Protein AF-A0A540KEW6-F1 (afdb_monomer_lite)

InterPro domains:
  IPR001680 WD40 repeat [SM00320] (73-115)
  IPR001680 WD40 repeat [SM00320] (139-188)
  IPR015943 WD40/YVTN repeat-like-containing domain superfamily [G3DSA:2.130.10.10] (5-188)
  IPR036322 WD40-repeat-containing domain superfamily [SSF50978] (10-190)
  IPR052415 Diphthine methyltransferase [PTHR46042] (101-191)

Secondary structure (DSSP, 8-state):
--S---PPSSEEEEEEE--STTTTTEEEEEEEEEE-SSS-EEEEEEEEEEEEGGGTEEEEEEEEEEE--S--EE-SS--SSSSS----EE--S--TT-TT----SS-EEEEEE-SSSTTEEEEEETTS-EEEEEEETTEEEEEEEE---SS-EEEEEE---GGGTSSSS----EEEEESSS--EEEE---S--TT---

Radius of gyration: 17.89 Å; chains: 1; bounding box: 47×40×49 Å

Organism: Malus baccata (NCBI:txid106549)

Foldseek 3Di:
DQLEDDDDPADWADKDADPDPPRRQKMWIKHWDWDDDPDIFIKMKIWIWRHDSVNSDTHTDDMDIFGHERDWDFQPPDPPDDPDDDRDIDTQTDDVPDPQHECLDAYWNDWEDDPPFHQWIWTFHQPFGIFIWRRDPPYIYTQDGDDPDPGGWHDKDWDDDCVCCPDPANFTWMWTAHDPVRDIDIGTDPGGPVPTDD

Structure (mmCIF, N/CA/C/O backbone):
data_AF-A0A540KEW6-F1
#
_entry.id   AF-A0A540KEW6-F1
#
loop_
_atom_site.group_PDB
_atom_site.id
_atom_site.type_symbol
_atom_site.label_atom_id
_atom_site.label_alt_id
_atom_site.label_comp_id
_atom_site.label_asym_id
_atom_site.label_entity_id
_atom_site.label_seq_id
_atom_site.pdbx_PDB_ins_code
_atom_site.Cartn_x
_atom_site.Cartn_y
_atom_site.Cartn_z
_atom_site.occupancy
_atom_site.B_iso_or_equiv
_atom_site.auth_seq_id
_atom_site.auth_comp_id
_atom_site.auth_asym_id
_atom_site.auth_atom_id
_atom_site.pdbx_PDB_model_num
ATOM 1 N N . MET A 1 1 ? 3.689 -22.071 -17.535 1.00 73.00 1 MET A N 1
ATOM 2 C CA . MET A 1 1 ? 4.042 -21.289 -18.736 1.00 73.00 1 MET A CA 1
ATOM 3 C C . MET A 1 1 ? 3.576 -19.871 -18.488 1.00 73.00 1 MET A C 1
ATOM 5 O O . MET A 1 1 ? 2.489 -19.721 -17.939 1.00 73.00 1 MET A O 1
ATOM 9 N N . ASP A 1 2 ? 4.386 -18.873 -18.828 1.00 85.81 2 ASP A N 1
ATOM 10 C CA . ASP A 1 2 ? 4.016 -17.468 -18.640 1.00 85.81 2 ASP A CA 1
ATOM 11 C C . ASP A 1 2 ? 3.009 -17.045 -19.713 1.00 85.81 2 ASP A C 1
ATOM 13 O O . ASP A 1 2 ? 3.193 -17.357 -20.888 1.00 85.81 2 ASP A O 1
ATOM 17 N N . VAL A 1 3 ? 1.955 -16.332 -19.308 1.00 91.31 3 VAL A N 1
ATOM 18 C CA . VAL A 1 3 ? 0.922 -15.819 -20.225 1.00 91.31 3 VAL A CA 1
ATOM 19 C C . VAL A 1 3 ? 1.400 -14.559 -20.954 1.00 91.31 3 VAL A C 1
ATOM 21 O O . VAL A 1 3 ? 1.140 -14.395 -22.140 1.00 91.31 3 VAL A O 1
ATOM 24 N N . ALA A 1 4 ? 2.117 -13.675 -20.258 1.00 94.25 4 ALA A N 1
ATOM 25 C CA . ALA A 1 4 ? 2.745 -12.478 -20.810 1.00 94.25 4 ALA A CA 1
ATOM 26 C C . ALA A 1 4 ? 3.887 -12.017 -19.889 1.00 94.25 4 ALA A C 1
ATOM 28 O O . ALA A 1 4 ? 3.893 -12.334 -18.699 1.00 94.25 4 ALA A O 1
ATOM 29 N N . ARG A 1 5 ? 4.844 -11.247 -20.423 1.00 93.75 5 ARG A N 1
ATOM 30 C CA . ARG A 1 5 ? 5.934 -10.631 -19.649 1.00 93.75 5 ARG A CA 1
ATOM 31 C C . ARG A 1 5 ? 6.387 -9.318 -20.281 1.00 93.75 5 ARG A C 1
ATOM 33 O O . ARG A 1 5 ? 6.360 -9.181 -21.501 1.00 93.75 5 ARG A O 1
ATOM 40 N N . CYS A 1 6 ? 6.864 -8.388 -19.463 1.00 94.06 6 CYS A N 1
ATOM 41 C CA . CYS A 1 6 ? 7.568 -7.193 -19.920 1.00 94.06 6 CYS A CA 1
ATOM 42 C C . CYS A 1 6 ? 8.696 -6.850 -18.940 1.00 94.06 6 CYS A C 1
ATOM 44 O O . CYS A 1 6 ? 8.652 -7.252 -17.778 1.00 94.06 6 CYS A O 1
ATOM 46 N N . ASN A 1 7 ? 9.700 -6.112 -19.413 1.00 95.00 7 ASN A N 1
ATOM 47 C CA . ASN A 1 7 ? 10.720 -5.535 -18.543 1.00 95.00 7 ASN A CA 1
ATOM 48 C C . ASN A 1 7 ? 10.299 -4.112 -18.181 1.00 95.00 7 ASN A C 1
ATOM 50 O O . ASN A 1 7 ? 9.960 -3.321 -19.063 1.00 95.00 7 ASN A O 1
ATOM 54 N N . LEU A 1 8 ? 10.332 -3.795 -16.891 1.00 93.69 8 LEU A N 1
ATOM 55 C CA . LEU A 1 8 ? 10.083 -2.454 -16.384 1.00 93.69 8 LEU A CA 1
ATOM 56 C C . LEU A 1 8 ? 11.403 -1.753 -16.062 1.00 93.69 8 LEU A C 1
ATOM 58 O O . LEU A 1 8 ? 12.397 -2.390 -15.720 1.00 93.69 8 LEU A O 1
ATOM 62 N N . GLU A 1 9 ? 11.398 -0.427 -16.154 1.00 91.00 9 GLU A N 1
ATOM 63 C CA . GLU A 1 9 ? 12.510 0.389 -15.675 1.00 91.00 9 GLU A CA 1
ATOM 64 C C . GLU A 1 9 ? 12.462 0.510 -14.147 1.00 91.00 9 GLU A C 1
ATOM 66 O O . GLU A 1 9 ? 11.460 0.958 -13.574 1.00 91.00 9 GLU A O 1
ATOM 71 N N . GLY A 1 10 ? 13.576 0.158 -13.507 1.00 89.50 10 GLY A N 1
ATOM 72 C CA . GLY A 1 10 ? 13.732 0.169 -12.057 1.00 89.50 10 GLY A CA 1
ATOM 73 C C . GLY A 1 10 ? 13.332 -1.142 -11.386 1.00 89.50 10 GLY A C 1
ATOM 74 O O . GLY A 1 10 ? 12.926 -2.108 -12.030 1.00 89.50 10 GLY A O 1
ATOM 75 N N . ASN A 1 11 ? 13.468 -1.171 -10.064 1.00 91.38 11 ASN A N 1
ATOM 76 C CA . ASN A 1 11 ? 13.122 -2.333 -9.258 1.00 91.38 11 ASN A CA 1
ATOM 77 C C . ASN A 1 11 ? 11.603 -2.437 -9.152 1.00 91.38 11 ASN A C 1
ATOM 79 O O . ASN A 1 11 ? 10.956 -1.487 -8.710 1.00 91.38 11 ASN A O 1
ATOM 83 N N . VAL A 1 12 ? 11.048 -3.575 -9.566 1.00 91.50 12 VAL A N 1
ATOM 84 C CA . VAL A 1 12 ? 9.617 -3.872 -9.442 1.00 91.50 12 VAL A CA 1
ATOM 85 C C . VAL A 1 12 ? 9.335 -4.323 -8.018 1.00 91.50 12 VAL A C 1
ATOM 87 O O . VAL A 1 12 ? 9.951 -5.278 -7.553 1.00 91.50 12 VAL A O 1
ATOM 90 N N . ASP A 1 13 ? 8.418 -3.640 -7.340 1.00 86.81 13 ASP A N 1
ATOM 91 C CA . ASP A 1 13 ? 8.225 -3.821 -5.897 1.00 86.81 13 ASP A CA 1
ATOM 92 C C . ASP A 1 13 ? 6.831 -4.343 -5.531 1.00 86.81 13 ASP A C 1
ATOM 94 O O . ASP A 1 13 ? 6.682 -5.218 -4.680 1.00 86.81 13 ASP A O 1
ATOM 98 N N . ALA A 1 14 ? 5.796 -3.864 -6.225 1.00 89.50 14 ALA A N 1
ATOM 99 C CA . ALA A 1 14 ? 4.424 -4.283 -5.980 1.00 89.50 14 ALA A CA 1
ATOM 100 C C . ALA A 1 14 ? 3.601 -4.314 -7.266 1.00 89.50 14 ALA A C 1
ATOM 102 O O . ALA A 1 14 ? 3.801 -3.513 -8.181 1.00 89.50 14 ALA A O 1
ATOM 103 N N . VAL A 1 15 ? 2.631 -5.224 -7.304 1.00 93.56 15 VAL A N 1
ATOM 104 C CA . VAL A 1 15 ? 1.616 -5.312 -8.354 1.00 93.56 15 VAL A CA 1
ATOM 105 C C . VAL A 1 15 ? 0.243 -5.540 -7.733 1.00 93.56 15 VAL A C 1
ATOM 107 O O . VAL A 1 15 ? 0.136 -6.199 -6.699 1.00 93.56 15 VAL A O 1
ATOM 110 N N . GLU A 1 16 ? -0.815 -5.017 -8.350 1.00 93.06 16 GLU A N 1
ATOM 111 C CA . GLU A 1 16 ? -2.186 -5.301 -7.917 1.00 93.06 16 GLU A CA 1
ATOM 112 C C . GLU A 1 16 ? -3.198 -5.166 -9.059 1.00 93.06 16 GLU A C 1
ATOM 114 O O . GLU A 1 16 ? -3.269 -4.133 -9.731 1.00 93.06 16 GLU A O 1
ATOM 119 N N . PHE A 1 17 ? -4.020 -6.200 -9.252 1.00 93.56 17 PHE A N 1
ATOM 120 C CA . PHE A 1 17 ? -5.165 -6.145 -10.158 1.00 93.56 17 PHE A CA 1
ATOM 121 C C . PHE A 1 17 ? -6.297 -5.305 -9.574 1.00 93.56 17 PHE A C 1
ATOM 123 O O . PHE A 1 17 ? -6.580 -5.367 -8.377 1.00 93.56 17 PHE A O 1
ATOM 130 N N . CYS A 1 18 ? -6.982 -4.558 -10.434 1.00 88.75 18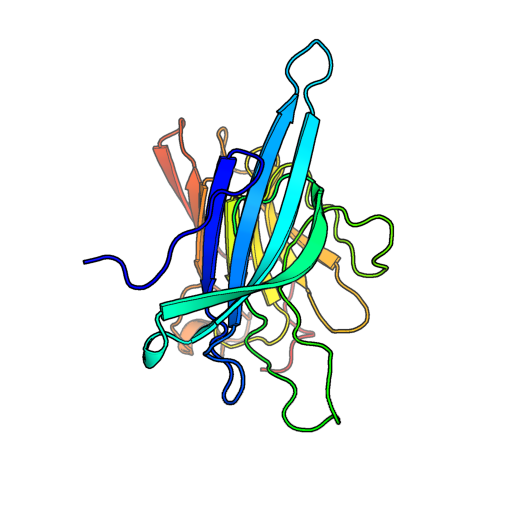 CYS A N 1
ATOM 131 C CA . CYS A 1 18 ? -8.169 -3.814 -10.041 1.00 88.75 18 CYS A CA 1
ATOM 132 C C . CYS A 1 18 ? -9.287 -4.780 -9.607 1.00 88.75 18 CYS A C 1
ATOM 134 O O . CYS A 1 18 ? -9.642 -5.683 -10.364 1.00 88.75 18 CYS A O 1
ATOM 136 N N . PRO A 1 19 ? -9.880 -4.621 -8.411 1.00 85.81 19 PRO A N 1
ATOM 137 C CA . PRO A 1 19 ? -10.953 -5.504 -7.957 1.00 85.81 19 PRO A CA 1
ATOM 138 C C . PRO A 1 19 ? -12.313 -5.168 -8.599 1.00 85.81 19 PRO A C 1
ATOM 140 O O . PRO A 1 19 ? -13.227 -6.003 -8.592 1.00 85.81 19 PRO A O 1
ATOM 143 N N . HIS A 1 20 ? -12.454 -3.963 -9.165 1.00 82.94 20 HIS A N 1
ATOM 144 C CA . HIS A 1 20 ? -13.724 -3.418 -9.648 1.00 82.94 20 HIS A CA 1
ATOM 145 C C . HIS A 1 20 ? -14.228 -4.114 -10.909 1.00 82.94 20 HIS A C 1
ATOM 147 O O . HIS A 1 20 ? -13.477 -4.372 -11.855 1.00 82.94 20 HIS A O 1
ATOM 153 N N . ASN A 1 21 ? -15.534 -4.384 -10.941 1.00 82.44 21 ASN A N 1
ATOM 154 C CA . ASN A 1 21 ? -16.194 -4.940 -12.120 1.00 82.44 21 ASN A CA 1
ATOM 155 C C . ASN A 1 21 ? -15.976 -4.033 -13.339 1.00 82.44 21 ASN A C 1
ATOM 157 O O . ASN A 1 21 ? -15.978 -2.812 -13.230 1.00 82.44 21 ASN A O 1
ATOM 161 N N . GLY A 1 22 ? -15.760 -4.641 -14.506 1.00 84.44 22 GLY A N 1
ATOM 162 C CA . GLY A 1 22 ? -15.427 -3.921 -15.740 1.00 84.44 22 GLY A CA 1
ATOM 163 C C . GLY A 1 22 ? -13.943 -3.576 -15.892 1.00 84.44 22 GLY A C 1
ATOM 164 O O . GLY A 1 22 ? -13.473 -3.511 -17.021 1.00 84.44 22 GLY A O 1
ATOM 165 N N . CYS A 1 23 ? -13.180 -3.474 -14.798 1.00 86.88 23 CYS A N 1
ATOM 166 C CA . CYS A 1 23 ? -11.756 -3.117 -14.821 1.00 86.88 23 CYS A CA 1
ATOM 167 C C . CYS A 1 23 ? -10.827 -4.216 -14.290 1.00 86.88 23 CYS A C 1
ATOM 169 O O . CYS A 1 23 ? -9.633 -3.979 -14.178 1.00 86.88 23 CYS A O 1
ATOM 171 N N . ARG A 1 24 ? -11.317 -5.431 -14.006 1.00 89.94 24 ARG A N 1
ATOM 172 C CA . ARG A 1 24 ? -10.491 -6.542 -13.471 1.00 89.94 24 ARG A CA 1
ATOM 173 C C . ARG A 1 24 ? -9.307 -6.963 -14.344 1.00 89.94 24 ARG A C 1
ATOM 175 O O . ARG A 1 24 ? -8.394 -7.623 -13.864 1.00 89.94 24 ARG A O 1
ATOM 182 N N . HIS A 1 25 ? -9.329 -6.582 -15.616 1.00 91.25 25 HIS A N 1
ATOM 183 C CA . HIS A 1 25 ? -8.226 -6.768 -16.554 1.00 91.25 25 HIS A CA 1
ATOM 184 C C . HIS A 1 25 ? -7.083 -5.762 -16.339 1.00 91.25 25 HIS A C 1
ATOM 186 O O . HIS A 1 25 ? -6.005 -5.934 -16.898 1.00 91.25 25 HIS A O 1
ATOM 192 N N . VAL A 1 26 ? -7.303 -4.701 -15.561 1.00 93.25 26 VAL A N 1
ATOM 193 C CA . VAL A 1 26 ? -6.294 -3.681 -15.291 1.00 93.25 26 VAL A CA 1
ATOM 194 C C . VAL A 1 26 ? -5.356 -4.150 -14.187 1.00 93.25 26 VAL A C 1
ATOM 196 O O . VAL A 1 26 ? -5.794 -4.479 -13.083 1.00 93.25 26 VAL A O 1
ATOM 199 N N . LEU A 1 27 ? -4.059 -4.098 -14.473 1.00 94.44 27 LEU A N 1
ATOM 200 C CA . LEU A 1 27 ? -2.979 -4.375 -13.535 1.00 94.44 27 LEU A CA 1
ATOM 201 C C . LEU A 1 27 ? -2.173 -3.105 -13.264 1.00 94.44 27 LEU A C 1
ATOM 203 O O . LEU A 1 27 ? -1.681 -2.470 -14.195 1.00 94.44 27 LEU A O 1
ATOM 207 N N . THR A 1 28 ? -1.972 -2.783 -11.991 1.00 92.88 28 THR A N 1
ATOM 208 C CA . THR A 1 28 ? -0.982 -1.788 -11.566 1.00 92.88 28 THR A CA 1
ATOM 209 C C . THR A 1 28 ? 0.340 -2.478 -11.270 1.00 92.88 28 THR A C 1
ATOM 211 O O . THR A 1 28 ? 0.347 -3.502 -10.591 1.00 92.88 28 THR A O 1
ATOM 214 N N . ALA A 1 29 ? 1.452 -1.898 -11.716 1.00 93.31 29 ALA A N 1
ATOM 215 C CA . ALA A 1 29 ? 2.802 -2.260 -11.299 1.00 93.31 29 ALA A CA 1
ATOM 216 C C . ALA A 1 29 ? 3.558 -1.022 -10.811 1.00 93.31 29 ALA A C 1
ATOM 218 O O . ALA A 1 29 ? 3.540 0.025 -11.463 1.00 93.31 29 ALA A O 1
ATOM 219 N N . LEU A 1 30 ? 4.224 -1.153 -9.668 1.00 89.69 30 LEU A N 1
ATOM 220 C CA . LEU A 1 30 ? 5.031 -0.107 -9.058 1.00 89.69 30 LEU A CA 1
ATOM 221 C C . LEU A 1 30 ? 6.511 -0.410 -9.231 1.00 89.69 30 LEU A C 1
ATOM 223 O O . LEU A 1 30 ? 6.958 -1.523 -8.936 1.00 89.69 30 LEU A O 1
ATOM 227 N N . THR A 1 31 ? 7.270 0.600 -9.650 1.00 90.94 31 THR A N 1
ATOM 228 C CA . THR A 1 31 ? 8.730 0.532 -9.646 1.00 90.94 31 THR A CA 1
ATOM 229 C C . THR A 1 31 ? 9.364 1.686 -8.897 1.00 90.94 31 THR A C 1
ATOM 231 O O . THR A 1 31 ? 8.751 2.739 -8.699 1.00 90.94 31 THR A O 1
ATOM 234 N N . TYR A 1 32 ? 10.614 1.487 -8.482 1.00 88.06 32 TYR A N 1
ATOM 235 C CA . TYR A 1 32 ? 11.462 2.559 -7.983 1.00 88.06 32 TYR A CA 1
ATOM 236 C C . TYR A 1 32 ? 12.927 2.382 -8.393 1.00 88.06 32 TYR A C 1
ATOM 238 O O . TYR A 1 32 ? 13.419 1.273 -8.597 1.00 88.06 32 TYR A O 1
ATOM 246 N N . ILE A 1 33 ? 13.645 3.499 -8.463 1.00 89.75 33 ILE A N 1
ATOM 247 C CA . ILE A 1 33 ? 15.097 3.562 -8.621 1.00 89.75 33 ILE A CA 1
ATOM 248 C C . ILE A 1 33 ? 15.649 4.321 -7.418 1.00 89.75 33 ILE A C 1
ATOM 250 O O . ILE A 1 33 ? 15.242 5.454 -7.149 1.00 89.75 33 ILE A O 1
ATOM 254 N N . LEU A 1 34 ? 16.556 3.679 -6.680 1.00 87.69 34 LEU A N 1
ATOM 255 C CA . LEU A 1 34 ? 17.306 4.317 -5.604 1.00 87.69 34 LEU A CA 1
ATOM 256 C C . LEU A 1 34 ? 18.515 5.024 -6.212 1.00 87.69 34 LEU A C 1
ATOM 258 O O . LEU A 1 34 ? 19.346 4.394 -6.859 1.00 87.69 34 LEU A O 1
ATOM 262 N N . GLN A 1 35 ? 18.603 6.327 -5.988 1.00 87.69 35 GLN A N 1
ATOM 263 C CA . GLN A 1 35 ? 19.812 7.093 -6.249 1.00 87.69 35 GLN A CA 1
ATOM 264 C C . GLN A 1 35 ? 20.567 7.226 -4.930 1.00 87.69 35 GLN A C 1
ATOM 266 O O . GLN A 1 35 ? 20.084 7.877 -4.000 1.00 87.69 35 GLN A O 1
ATOM 271 N N . GLU A 1 36 ? 21.710 6.553 -4.844 1.00 85.81 36 GLU A N 1
ATOM 272 C CA . GLU A 1 36 ? 22.610 6.602 -3.691 1.00 85.81 36 GLU A CA 1
ATOM 273 C C . GLU A 1 36 ? 23.501 7.856 -3.735 1.00 85.81 36 GLU A C 1
ATOM 275 O O . GLU A 1 36 ? 23.694 8.466 -4.787 1.00 85.81 36 GLU A O 1
ATOM 280 N N . GLY A 1 37 ? 24.024 8.259 -2.576 1.00 84.00 37 GLY A N 1
ATOM 281 C CA . GLY A 1 37 ? 24.858 9.452 -2.397 1.00 84.00 37 GLY A CA 1
ATOM 282 C C . GLY A 1 37 ? 24.567 10.150 -1.067 1.00 84.00 37 GLY A C 1
ATOM 283 O O . GLY A 1 37 ? 23.772 9.657 -0.268 1.00 84.00 37 GLY A O 1
ATOM 284 N N . ASP A 1 38 ? 25.163 11.326 -0.847 1.00 81.69 38 ASP A N 1
ATOM 285 C CA . ASP A 1 38 ? 25.007 12.101 0.401 1.00 81.69 38 ASP A CA 1
ATOM 286 C C . ASP A 1 38 ? 23.549 12.490 0.699 1.00 81.69 38 ASP A C 1
ATOM 288 O O . ASP A 1 38 ? 23.164 12.714 1.847 1.00 81.69 38 ASP A O 1
ATOM 292 N N . ARG A 1 39 ? 22.720 12.582 -0.349 1.00 79.00 39 ARG A N 1
ATOM 293 C CA . ARG A 1 39 ? 21.277 12.834 -0.265 1.00 79.00 39 ARG A CA 1
ATOM 294 C C . ARG A 1 39 ? 20.526 11.766 -1.057 1.00 79.00 39 ARG A C 1
ATOM 296 O O . ARG A 1 39 ? 20.174 12.014 -2.212 1.00 79.00 39 ARG A O 1
ATOM 303 N N . PRO A 1 40 ? 20.291 10.582 -0.469 1.00 80.00 40 PRO A N 1
ATOM 304 C CA . PRO A 1 40 ? 19.645 9.499 -1.185 1.00 80.00 40 PRO A CA 1
ATOM 305 C C . PRO A 1 40 ? 18.221 9.891 -1.582 1.00 80.00 40 PRO A C 1
ATOM 307 O O . PRO A 1 40 ? 17.486 10.505 -0.804 1.00 80.00 40 PRO A O 1
ATOM 310 N N . SER A 1 41 ? 17.816 9.517 -2.793 1.00 81.50 41 SER A N 1
ATOM 311 C CA . SER A 1 41 ? 16.465 9.776 -3.293 1.00 81.50 41 SER A CA 1
ATOM 312 C C . SER A 1 41 ? 15.876 8.549 -3.981 1.00 81.50 41 SER A C 1
ATOM 314 O O . SER A 1 41 ? 16.594 7.654 -4.427 1.00 81.50 41 SER A O 1
ATOM 316 N N . ARG A 1 42 ? 14.543 8.477 -4.030 1.00 83.50 42 ARG A N 1
ATOM 317 C CA . ARG A 1 42 ? 13.822 7.392 -4.702 1.00 83.50 42 ARG A CA 1
ATOM 318 C C . ARG A 1 42 ? 12.863 7.978 -5.724 1.00 83.50 42 ARG A C 1
ATOM 320 O O . ARG A 1 42 ? 11.841 8.551 -5.340 1.00 83.50 42 ARG A O 1
ATOM 327 N N . ALA A 1 43 ? 13.181 7.796 -6.999 1.00 85.62 43 ALA A N 1
ATOM 328 C CA . ALA A 1 43 ? 12.252 8.051 -8.093 1.00 85.62 43 ALA A CA 1
ATOM 329 C C . ALA A 1 43 ? 11.377 6.808 -8.267 1.00 85.62 43 ALA A C 1
ATOM 331 O O . ALA A 1 43 ? 11.903 5.704 -8.380 1.00 85.62 43 ALA A O 1
ATOM 332 N N . GLY A 1 44 ? 10.062 6.974 -8.210 1.00 86.06 44 GLY A N 1
ATOM 333 C CA . GLY A 1 44 ? 9.084 5.902 -8.331 1.00 86.06 44 GLY A CA 1
ATOM 334 C C . GLY A 1 44 ? 8.186 6.085 -9.541 1.00 86.06 44 GLY A C 1
ATOM 335 O O . GLY A 1 44 ? 8.069 7.182 -10.086 1.00 86.06 44 GLY A O 1
ATOM 336 N N . ARG A 1 45 ? 7.514 5.008 -9.938 1.00 87.69 45 ARG A N 1
ATOM 337 C CA . ARG A 1 45 ? 6.619 5.011 -11.090 1.00 87.69 45 ARG A CA 1
ATOM 338 C C . ARG A 1 45 ? 5.457 4.052 -10.898 1.00 87.69 45 ARG A C 1
ATOM 340 O O . ARG A 1 45 ? 5.655 2.907 -10.501 1.00 87.69 45 ARG A O 1
ATOM 347 N N . ILE A 1 46 ? 4.259 4.513 -11.237 1.00 88.69 46 ILE A N 1
ATOM 348 C CA . ILE A 1 46 ? 3.044 3.700 -11.338 1.00 88.69 46 ILE A CA 1
ATOM 349 C C . ILE A 1 46 ? 2.819 3.408 -12.819 1.00 88.69 46 ILE A C 1
ATOM 351 O O . ILE A 1 46 ? 2.722 4.333 -13.624 1.00 88.69 46 ILE A O 1
ATOM 355 N N . SER A 1 47 ? 2.745 2.133 -13.185 1.00 91.69 47 SER A N 1
ATOM 356 C CA . SER A 1 47 ? 2.452 1.676 -14.545 1.00 91.69 47 SER A CA 1
ATOM 357 C C . SER A 1 47 ? 1.134 0.912 -14.551 1.00 91.69 47 SER A C 1
ATOM 359 O O . SER A 1 47 ? 0.963 -0.012 -13.759 1.00 91.69 47 SER A O 1
ATOM 361 N N . LEU A 1 48 ? 0.209 1.290 -15.433 1.00 92.38 48 LEU A N 1
ATOM 362 C CA . LEU A 1 48 ? -1.082 0.625 -15.592 1.00 92.38 48 LEU A CA 1
ATOM 363 C C . LEU A 1 48 ? -1.132 -0.140 -16.910 1.00 92.38 48 LEU A C 1
ATOM 365 O O . LEU A 1 48 ? -0.883 0.417 -17.982 1.00 92.38 48 LEU A O 1
ATOM 369 N N . PHE A 1 49 ? -1.487 -1.414 -16.808 1.00 95.12 49 PHE A N 1
ATOM 370 C CA . PHE A 1 49 ? -1.545 -2.349 -17.917 1.00 95.12 49 PHE A CA 1
ATOM 371 C C . PHE A 1 49 ? -2.956 -2.866 -18.139 1.00 95.12 49 PHE A C 1
ATOM 373 O O . PHE A 1 49 ? -3.684 -3.125 -17.184 1.00 95.12 49 PHE A O 1
ATOM 380 N N . ASN A 1 50 ? -3.309 -3.088 -19.398 1.00 94.62 50 ASN A N 1
ATOM 381 C CA . ASN A 1 50 ? -4.439 -3.911 -19.790 1.00 94.62 50 ASN A CA 1
ATOM 382 C C . ASN A 1 50 ? -3.943 -5.348 -20.011 1.00 94.62 50 ASN A C 1
ATOM 384 O O . ASN A 1 50 ? -3.070 -5.586 -20.849 1.00 94.62 50 ASN A O 1
ATOM 388 N N . VAL A 1 51 ? -4.472 -6.297 -19.240 1.00 96.12 51 VAL A N 1
ATOM 389 C CA . VAL A 1 51 ? -4.108 -7.714 -19.303 1.00 96.12 51 VAL A CA 1
ATOM 390 C C . VAL A 1 51 ? -5.177 -8.486 -20.065 1.00 96.12 51 VAL A C 1
ATOM 392 O O . VAL A 1 51 ? -6.301 -8.664 -19.597 1.00 96.12 51 VAL A O 1
ATOM 395 N N . GLY A 1 52 ? -4.806 -9.005 -21.233 1.00 93.62 52 GLY A N 1
ATOM 396 C CA . GLY A 1 52 ? -5.630 -9.915 -22.022 1.00 93.62 52 GLY A CA 1
ATOM 397 C C . GLY A 1 52 ? -5.077 -11.328 -21.940 1.00 93.62 52 GLY A C 1
ATOM 398 O O . GLY A 1 52 ? -4.408 -11.754 -22.878 1.00 93.62 52 GLY A O 1
ATOM 399 N N . ALA A 1 53 ? -5.340 -12.037 -20.837 1.00 88.50 53 ALA A N 1
ATOM 400 C CA . ALA A 1 53 ? -4.732 -13.342 -20.557 1.00 88.50 53 ALA A CA 1
ATOM 401 C C . ALA A 1 53 ? -4.961 -14.372 -21.680 1.00 88.50 53 ALA A C 1
ATOM 403 O O . ALA A 1 53 ? -4.014 -15.002 -22.136 1.00 88.50 53 ALA A O 1
ATOM 404 N N . GLU A 1 54 ? -6.184 -14.454 -22.206 1.00 89.94 54 GLU A N 1
ATOM 405 C CA . GLU A 1 54 ? -6.543 -15.362 -23.312 1.00 89.94 54 GLU A CA 1
ATOM 406 C C . GLU A 1 54 ? -5.784 -15.072 -24.616 1.00 89.94 54 GLU A C 1
ATOM 408 O O . GLU A 1 54 ? -5.604 -15.946 -25.458 1.00 89.94 54 GLU A O 1
ATOM 413 N N . LEU A 1 55 ? -5.341 -13.827 -24.794 1.00 90.50 55 LEU A N 1
ATOM 414 C CA . LEU A 1 55 ? -4.630 -13.361 -25.984 1.00 90.50 55 LEU A CA 1
ATOM 415 C C . LEU A 1 55 ? -3.123 -13.203 -25.733 1.00 90.50 55 LEU A C 1
ATOM 417 O O . LEU A 1 55 ? -2.416 -12.712 -26.609 1.00 90.50 55 LEU A O 1
ATOM 421 N N . GLY A 1 56 ? -2.638 -13.553 -24.535 1.00 90.69 56 GLY A N 1
ATOM 422 C CA . GLY A 1 56 ? -1.247 -13.344 -24.129 1.00 90.69 56 GLY A CA 1
ATOM 423 C C . GLY A 1 56 ? -0.806 -11.876 -24.155 1.00 90.69 56 GLY A C 1
ATOM 424 O O . GLY A 1 56 ? 0.364 -11.589 -24.405 1.00 90.69 56 GLY A O 1
ATOM 425 N N . ARG A 1 57 ? -1.734 -10.928 -23.952 1.00 92.50 57 ARG A N 1
ATOM 426 C CA . ARG A 1 57 ? -1.456 -9.485 -24.054 1.00 92.50 57 ARG A CA 1
ATOM 427 C C . ARG A 1 57 ? -1.218 -8.833 -22.701 1.00 92.50 57 ARG A C 1
ATOM 429 O O . ARG A 1 57 ? -1.927 -9.110 -21.731 1.00 92.50 57 ARG A O 1
ATOM 436 N N . LEU A 1 58 ? -0.260 -7.914 -22.687 1.00 96.50 58 LEU A N 1
ATOM 437 C CA . LEU A 1 58 ? 0.075 -7.052 -21.561 1.00 96.50 58 LEU A CA 1
ATOM 438 C C . LEU A 1 58 ? 0.424 -5.666 -22.108 1.00 96.50 58 LEU A C 1
ATOM 440 O O . LEU A 1 58 ? 1.579 -5.383 -22.424 1.00 96.50 58 LEU A O 1
ATOM 444 N N . ASP A 1 59 ? -0.590 -4.817 -22.238 1.00 95.31 59 ASP A N 1
ATOM 445 C CA . ASP A 1 59 ? -0.471 -3.532 -22.923 1.00 95.31 59 ASP A CA 1
ATOM 446 C C . ASP A 1 59 ? -0.390 -2.396 -21.900 1.00 95.31 59 ASP A C 1
ATOM 448 O O . ASP A 1 59 ? -1.343 -2.139 -21.164 1.00 95.31 59 ASP A O 1
ATOM 452 N N . LEU A 1 60 ? 0.752 -1.709 -21.834 1.00 95.19 60 LEU A N 1
ATOM 453 C CA . LEU A 1 60 ? 0.916 -0.517 -21.000 1.00 95.19 60 LEU A CA 1
ATOM 454 C C . LEU A 1 60 ? 0.088 0.633 -21.586 1.00 95.19 60 LEU A C 1
ATOM 456 O O . LEU A 1 60 ? 0.332 1.034 -22.723 1.00 95.19 60 LEU A O 1
ATOM 460 N N . PHE A 1 61 ? -0.830 1.210 -20.807 1.00 92.25 61 PHE A N 1
ATOM 461 C CA . PHE A 1 61 ? -1.656 2.334 -21.270 1.00 92.25 61 PHE A CA 1
ATOM 462 C C . PHE A 1 61 ? -1.462 3.627 -20.472 1.00 92.25 61 PHE A C 1
ATOM 464 O O . PHE A 1 61 ? -1.831 4.694 -20.956 1.00 92.25 61 PHE A O 1
ATOM 471 N N . GLN A 1 62 ? -0.877 3.573 -19.271 1.00 87.94 62 GLN A N 1
ATOM 472 C CA . GLN A 1 62 ? -0.599 4.780 -18.491 1.00 87.94 62 GLN A CA 1
ATOM 473 C C . GLN A 1 62 ? 0.640 4.623 -17.615 1.00 87.94 62 GLN A C 1
ATOM 475 O O . GLN A 1 62 ? 0.938 3.546 -17.096 1.00 87.94 62 GLN A O 1
ATOM 480 N N . ARG A 1 63 ? 1.347 5.741 -17.434 1.00 88.56 63 ARG A N 1
ATOM 481 C CA . ARG A 1 63 ? 2.512 5.872 -16.568 1.00 88.56 63 ARG A CA 1
ATOM 482 C C . ARG A 1 63 ? 2.414 7.160 -15.764 1.00 88.56 63 ARG A C 1
ATOM 484 O O . ARG A 1 63 ? 2.098 8.205 -16.326 1.00 88.56 63 ARG A O 1
ATOM 491 N N . ILE A 1 64 ? 2.698 7.076 -14.471 1.00 83.94 64 ILE A N 1
ATOM 492 C CA . ILE A 1 64 ? 2.688 8.219 -13.558 1.00 83.94 64 ILE A CA 1
ATOM 493 C C . ILE A 1 64 ? 4.001 8.212 -12.780 1.00 83.94 64 ILE A C 1
ATOM 495 O O . ILE A 1 64 ? 4.310 7.234 -12.098 1.00 83.94 64 ILE A O 1
ATOM 499 N N . GLU A 1 65 ? 4.774 9.288 -12.901 1.00 83.44 65 GLU A N 1
ATOM 500 C CA . GLU A 1 65 ? 5.994 9.490 -12.114 1.00 83.44 65 GLU A CA 1
ATOM 501 C C . GLU A 1 65 ? 5.641 9.951 -10.697 1.00 83.44 65 GLU A C 1
ATOM 503 O O . GLU A 1 65 ? 4.712 10.731 -10.487 1.00 83.44 65 GLU A O 1
ATOM 508 N N . THR A 1 66 ? 6.383 9.461 -9.713 1.00 77.31 66 THR A N 1
ATOM 509 C CA . THR A 1 66 ? 6.114 9.674 -8.288 1.00 77.31 66 THR A CA 1
ATOM 510 C C . THR A 1 66 ? 7.405 9.514 -7.481 1.00 77.31 66 THR A C 1
ATOM 512 O O . THR A 1 66 ? 8.476 9.242 -8.020 1.00 77.31 66 THR A O 1
ATOM 515 N N . THR A 1 67 ? 7.353 9.688 -6.164 1.00 76.25 67 THR A N 1
ATOM 516 C CA . THR A 1 67 ? 8.396 9.159 -5.274 1.00 76.25 67 THR A CA 1
ATOM 517 C C . THR A 1 67 ? 8.300 7.635 -5.194 1.00 76.25 67 THR A C 1
ATOM 519 O O . THR A 1 67 ? 7.233 7.084 -5.444 1.00 76.25 67 THR A O 1
ATOM 522 N N . GLY A 1 68 ? 9.378 6.940 -4.816 1.00 71.06 68 GLY A N 1
ATOM 523 C CA . GLY A 1 68 ? 9.346 5.482 -4.622 1.00 71.06 68 GLY A CA 1
ATOM 524 C C . GLY A 1 68 ? 8.204 5.032 -3.697 1.00 71.06 68 GLY A C 1
ATOM 525 O O . GLY A 1 68 ? 8.159 5.446 -2.537 1.00 71.06 68 GLY A O 1
ATOM 526 N N . ILE A 1 69 ? 7.295 4.199 -4.214 1.00 72.25 69 ILE A N 1
ATOM 527 C CA . ILE A 1 69 ? 6.153 3.619 -3.490 1.00 72.25 69 ILE A CA 1
ATOM 528 C C . ILE A 1 69 ? 6.361 2.110 -3.395 1.00 72.25 69 ILE A C 1
ATOM 530 O O . ILE A 1 69 ? 6.685 1.489 -4.405 1.00 72.25 69 ILE A O 1
ATOM 534 N N . PHE A 1 70 ? 6.111 1.539 -2.214 1.00 78.00 70 PHE A N 1
ATOM 535 C CA . PHE A 1 70 ? 6.331 0.112 -1.946 1.00 78.00 70 PHE A CA 1
ATOM 536 C C . PHE A 1 70 ? 5.034 -0.698 -1.825 1.00 78.00 70 PHE A C 1
ATOM 538 O O . PHE A 1 70 ? 5.029 -1.902 -1.584 1.00 78.00 70 PHE A O 1
ATOM 545 N N . ASN A 1 71 ? 3.888 -0.028 -1.958 1.00 82.75 71 ASN A N 1
ATOM 546 C CA . ASN A 1 71 ? 2.588 -0.673 -1.940 1.00 82.75 71 ASN A CA 1
ATOM 547 C C . ASN A 1 71 ? 1.539 0.150 -2.691 1.00 82.75 71 ASN A C 1
ATOM 549 O O . ASN A 1 71 ? 1.476 1.370 -2.561 1.00 82.75 71 ASN A O 1
ATOM 553 N N . THR A 1 72 ? 0.670 -0.535 -3.424 1.00 81.94 72 THR A N 1
ATOM 554 C CA . THR A 1 72 ? -0.492 0.052 -4.096 1.00 81.94 72 THR A CA 1
ATOM 555 C C . THR A 1 72 ? -1.754 -0.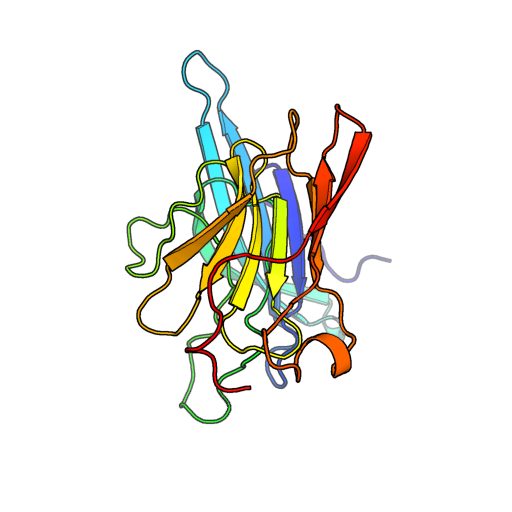588 -3.541 1.00 81.94 72 THR A C 1
ATOM 557 O O . THR A 1 72 ? -1.757 -1.790 -3.266 1.00 81.94 72 THR A O 1
ATOM 560 N N . LYS A 1 73 ? -2.811 0.212 -3.368 1.00 83.81 73 LYS A N 1
ATOM 561 C CA . LYS A 1 73 ? -4.158 -0.305 -3.138 1.00 83.81 73 LYS A CA 1
ATOM 562 C C . LYS A 1 73 ? -5.181 0.391 -4.020 1.00 83.81 73 LYS A C 1
ATOM 564 O O . LYS A 1 73 ? -5.198 1.614 -4.099 1.00 83.81 73 LYS A O 1
ATOM 569 N N . TRP A 1 74 ? -6.064 -0.361 -4.661 1.00 80.81 74 TRP A N 1
ATOM 570 C CA . TRP A 1 74 ? -7.251 0.226 -5.290 1.00 80.81 74 TRP A CA 1
ATOM 571 C C . TRP A 1 74 ? -8.213 0.749 -4.222 1.00 80.81 74 TRP A C 1
ATOM 573 O O . TRP A 1 74 ? -8.436 0.075 -3.216 1.00 80.81 74 TRP A O 1
ATOM 583 N N . ASN A 1 75 ? -8.791 1.937 -4.432 1.00 75.06 75 ASN A N 1
ATOM 584 C CA . ASN A 1 75 ? -9.849 2.430 -3.548 1.00 75.06 75 ASN A CA 1
ATOM 585 C C . ASN A 1 75 ? -11.028 1.434 -3.568 1.00 75.06 75 ASN A C 1
ATOM 587 O O . ASN A 1 75 ? -11.527 1.152 -4.660 1.00 75.06 75 ASN A O 1
ATOM 591 N N . PRO A 1 76 ? -11.471 0.883 -2.420 1.00 69.56 76 PRO A N 1
ATOM 592 C CA . PRO A 1 76 ? -12.566 -0.085 -2.373 1.00 69.56 76 PRO A CA 1
ATOM 593 C C . PRO A 1 76 ? -13.920 0.515 -2.764 1.00 69.56 76 PRO A C 1
ATOM 595 O O . PRO A 1 76 ? -14.783 -0.218 -3.244 1.00 69.56 76 PRO A O 1
ATOM 598 N N . VAL A 1 77 ? -14.108 1.830 -2.610 1.00 65.81 77 VAL A N 1
ATOM 599 C CA . VAL A 1 77 ? -15.299 2.525 -3.106 1.00 65.81 77 VAL A CA 1
ATOM 600 C C . VAL A 1 77 ? -15.058 2.845 -4.580 1.00 65.81 77 VAL A C 1
ATOM 602 O O . VAL A 1 77 ? -14.489 3.874 -4.933 1.00 65.81 77 VAL A O 1
ATOM 605 N N . GLY A 1 78 ? -15.388 1.893 -5.450 1.00 55.62 78 GLY A N 1
ATOM 606 C CA . GLY A 1 78 ? -15.439 2.133 -6.888 1.00 55.62 78 GLY A CA 1
ATOM 607 C C . GLY A 1 78 ? -16.690 2.942 -7.199 1.00 55.62 78 GLY A C 1
ATOM 608 O O . GLY A 1 78 ? -17.789 2.475 -6.907 1.00 55.62 78 GLY A O 1
ATOM 609 N N . ASP A 1 79 ? -16.528 4.141 -7.758 1.00 49.59 79 ASP A N 1
ATOM 610 C CA . ASP A 1 79 ? -17.640 4.989 -8.194 1.00 49.59 79 ASP A CA 1
ATOM 611 C C . ASP A 1 79 ? -18.600 4.188 -9.083 1.00 49.59 79 ASP A C 1
ATOM 613 O O . ASP A 1 79 ? -18.267 3.788 -10.201 1.00 49.59 79 ASP A O 1
ATOM 617 N N . SER A 1 80 ? -19.808 3.935 -8.584 1.00 41.59 80 SER A N 1
ATOM 618 C CA . SER A 1 80 ? -20.833 3.174 -9.297 1.00 41.59 80 SER A CA 1
ATOM 619 C C . SER A 1 80 ? -21.642 4.028 -10.276 1.00 41.59 80 SER A C 1
ATOM 621 O O . SER A 1 80 ? -22.522 3.482 -10.936 1.00 41.59 80 SER A O 1
ATOM 623 N N . ASN A 1 81 ? -21.384 5.342 -10.395 1.00 36.81 81 ASN A N 1
ATOM 624 C CA . ASN A 1 81 ? -22.344 6.236 -11.055 1.00 36.81 81 ASN A CA 1
ATOM 625 C C . ASN A 1 81 ? -21.819 7.476 -11.803 1.00 36.81 81 ASN A C 1
ATOM 627 O O . ASN A 1 81 ? -22.614 8.357 -12.132 1.00 36.81 81 ASN A O 1
ATOM 631 N N . THR A 1 82 ? -20.545 7.558 -12.181 1.00 36.34 82 THR A N 1
ATOM 632 C CA . THR A 1 82 ? -20.075 8.645 -13.060 1.00 36.34 82 THR A CA 1
ATOM 633 C C . THR A 1 82 ? -19.436 8.100 -14.331 1.00 36.34 82 THR A C 1
ATOM 635 O O . THR A 1 82 ? -18.622 7.179 -14.335 1.00 36.34 82 THR A O 1
ATOM 638 N N . LYS A 1 83 ? -19.898 8.650 -15.458 1.00 30.41 83 LYS A N 1
ATOM 639 C CA . LYS A 1 83 ? -19.439 8.352 -16.813 1.00 30.41 83 LYS A CA 1
ATOM 640 C C . LYS A 1 83 ? -17.913 8.429 -16.856 1.00 30.41 83 LYS A C 1
ATOM 642 O O . LYS A 1 83 ? -17.391 9.525 -16.769 1.00 30.41 83 LYS A O 1
ATOM 647 N N . ALA A 1 84 ? -17.264 7.278 -17.011 1.00 39.09 84 ALA A N 1
ATOM 648 C CA . ALA A 1 84 ? -15.888 7.087 -17.460 1.00 39.09 84 ALA A CA 1
ATOM 649 C C . ALA A 1 84 ? -14.796 8.008 -16.833 1.00 39.09 84 ALA A C 1
ATOM 651 O O . ALA A 1 84 ? -14.742 9.200 -17.098 1.00 39.09 84 ALA A O 1
ATOM 652 N N . HIS A 1 85 ? -13.809 7.387 -16.165 1.00 34.34 85 HIS A N 1
ATOM 653 C CA . HIS A 1 85 ? -12.380 7.792 -16.200 1.00 34.34 85 HIS A CA 1
ATOM 654 C C . HIS A 1 85 ? -11.683 8.362 -14.952 1.00 34.34 85 HIS A C 1
ATOM 656 O O . HIS A 1 85 ? -10.662 9.029 -15.108 1.00 34.34 85 HIS A O 1
ATOM 662 N N . THR A 1 86 ? -12.048 7.969 -13.728 1.00 39.75 86 THR A N 1
ATOM 663 C CA . THR A 1 86 ? -11.075 8.098 -12.620 1.00 39.75 86 THR A CA 1
ATOM 664 C C . THR A 1 86 ? -10.957 6.810 -11.824 1.00 39.75 86 THR A C 1
ATOM 666 O O . THR A 1 86 ? -11.408 6.691 -10.692 1.00 39.75 86 THR A O 1
ATOM 669 N N . MET A 1 87 ? -10.326 5.806 -12.432 1.00 45.94 87 MET A N 1
ATOM 670 C CA . MET A 1 87 ? -9.846 4.635 -11.704 1.00 45.94 87 MET A CA 1
ATOM 671 C C . MET A 1 87 ? -8.754 5.112 -10.730 1.00 45.94 87 MET A C 1
ATOM 673 O O . MET A 1 87 ? -7.644 5.438 -11.148 1.00 45.94 87 MET A O 1
ATOM 677 N N . ARG A 1 88 ? -9.080 5.243 -9.439 1.00 54.38 88 ARG A N 1
ATOM 678 C CA 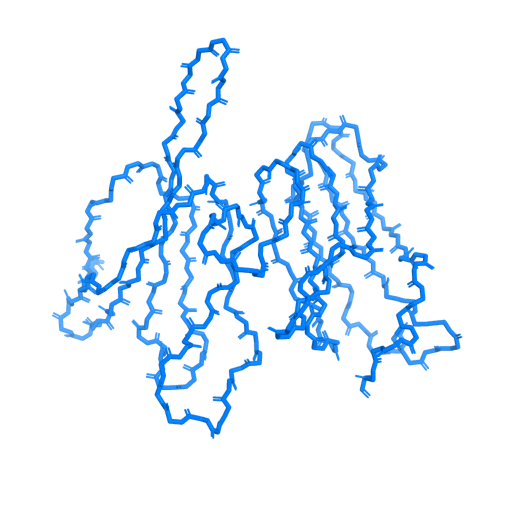. ARG A 1 88 ? -8.150 5.793 -8.442 1.00 54.38 88 ARG A CA 1
ATOM 679 C C . ARG A 1 88 ? -7.318 4.674 -7.823 1.00 54.38 88 ARG A C 1
ATOM 681 O O . ARG A 1 88 ? -7.805 3.883 -7.012 1.00 54.38 88 ARG A O 1
ATOM 688 N N . VAL A 1 89 ? -6.048 4.630 -8.206 1.00 52.59 89 VAL A N 1
ATOM 689 C CA . VAL A 1 89 ? -5.025 3.904 -7.455 1.00 52.59 89 VAL A CA 1
ATOM 690 C C . VAL A 1 89 ? -4.692 4.747 -6.225 1.00 52.59 89 VAL A C 1
ATOM 692 O O . VAL A 1 89 ? -4.254 5.887 -6.360 1.00 52.59 89 VAL A O 1
ATOM 695 N N . CYS A 1 90 ? -4.913 4.219 -5.023 1.00 58.25 90 CYS A N 1
ATOM 696 C CA . CYS A 1 90 ? -4.448 4.865 -3.804 1.00 58.25 90 CYS A CA 1
ATOM 697 C C . CYS A 1 90 ? -2.955 4.575 -3.648 1.00 58.25 90 CYS A C 1
ATOM 699 O O . CYS A 1 90 ? -2.530 3.485 -3.249 1.00 58.25 90 CYS A O 1
ATOM 701 N N . CYS A 1 91 ? -2.162 5.581 -3.991 1.00 58.66 91 CYS A N 1
ATOM 702 C CA . CYS A 1 91 ? -0.747 5.646 -3.697 1.00 58.66 91 CYS A CA 1
ATOM 703 C C . CYS A 1 91 ? -0.531 6.830 -2.766 1.00 58.66 91 CYS A C 1
ATOM 705 O O . CYS A 1 91 ? -0.768 7.974 -3.141 1.00 58.66 91 CYS A O 1
ATOM 707 N N . ILE A 1 92 ? -0.083 6.559 -1.545 1.00 56.12 92 ILE A N 1
ATOM 708 C CA . ILE A 1 92 ? 0.223 7.617 -0.586 1.00 56.12 92 ILE A CA 1
ATOM 709 C C . ILE A 1 92 ? 1.681 7.999 -0.821 1.00 56.12 92 ILE A C 1
ATOM 711 O O . ILE A 1 92 ? 2.604 7.375 -0.300 1.00 56.12 92 ILE A O 1
ATOM 715 N N . ALA A 1 93 ? 1.884 8.943 -1.735 1.00 48.78 93 ALA A N 1
ATOM 716 C CA . ALA A 1 93 ? 3.195 9.425 -2.134 1.00 48.78 93 ALA A CA 1
ATOM 717 C C . ALA A 1 93 ? 3.119 10.826 -2.732 1.00 48.78 93 ALA A C 1
ATOM 719 O O . ALA A 1 93 ? 2.066 11.292 -3.167 1.00 48.78 93 ALA A O 1
ATOM 720 N N . LYS A 1 94 ? 4.279 11.488 -2.763 1.00 43.28 94 LYS A N 1
ATOM 721 C CA . LYS A 1 94 ? 4.385 12.883 -3.160 1.00 43.28 94 LYS A CA 1
ATOM 722 C C . LYS A 1 94 ? 4.224 13.026 -4.676 1.00 43.28 94 LYS A C 1
ATOM 724 O O . LYS A 1 94 ? 5.220 13.005 -5.392 1.00 43.28 94 LYS A O 1
ATOM 729 N N . ASN A 1 95 ? 2.997 13.217 -5.159 1.00 44.78 95 ASN A N 1
ATOM 730 C CA . ASN A 1 95 ? 2.758 13.761 -6.495 1.00 44.78 95 ASN A CA 1
ATOM 731 C C . ASN A 1 95 ? 2.646 15.298 -6.391 1.00 44.78 95 ASN A C 1
ATOM 733 O O . ASN A 1 95 ? 1.757 15.794 -5.700 1.00 44.78 95 ASN A O 1
ATOM 737 N N . PRO A 1 96 ? 3.551 16.075 -7.014 1.00 42.50 96 PRO A N 1
ATOM 738 C CA . PRO A 1 96 ? 3.491 17.536 -6.976 1.00 42.50 96 PRO A CA 1
ATOM 739 C C . PRO A 1 96 ? 2.320 18.135 -7.770 1.00 42.50 96 PRO A C 1
ATOM 741 O O . PRO A 1 96 ? 1.997 19.298 -7.554 1.00 42.50 96 PRO A O 1
ATOM 744 N N . ASN A 1 97 ? 1.683 17.359 -8.652 1.00 41.53 97 ASN A N 1
ATOM 745 C CA . ASN A 1 97 ? 0.539 17.792 -9.460 1.00 41.53 97 ASN A CA 1
ATOM 746 C C . ASN A 1 97 ? -0.811 17.307 -8.903 1.00 41.53 97 ASN A C 1
ATOM 748 O O . ASN A 1 97 ? -1.844 17.591 -9.504 1.00 41.53 97 ASN A O 1
ATOM 752 N N . ASP A 1 98 ? -0.810 16.566 -7.790 1.00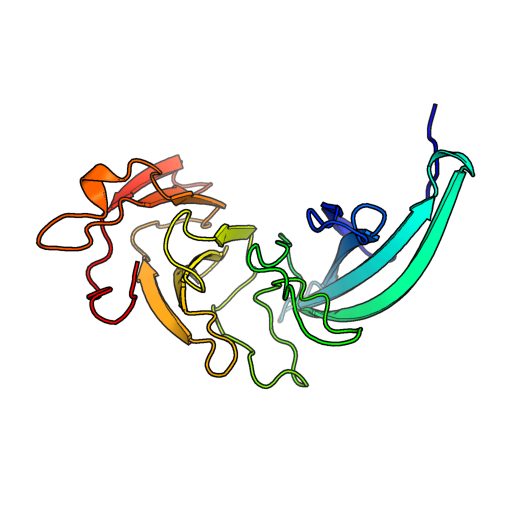 49.38 98 ASP A N 1
ATOM 753 C CA . ASP A 1 98 ? -2.027 16.096 -7.127 1.00 49.38 98 ASP A CA 1
ATOM 754 C C . ASP A 1 98 ? -2.296 16.940 -5.876 1.00 49.38 98 ASP A C 1
ATOM 756 O O . ASP A 1 98 ? -1.471 17.007 -4.960 1.00 49.38 98 ASP A O 1
ATOM 760 N N . THR A 1 99 ? -3.453 17.597 -5.838 1.00 41.19 99 THR A N 1
ATOM 761 C CA . THR A 1 99 ? -3.888 18.415 -4.701 1.00 41.19 99 THR A CA 1
ATOM 762 C C . THR A 1 99 ? -4.253 17.578 -3.471 1.00 41.19 99 THR A C 1
ATOM 764 O O . THR A 1 99 ? -4.305 18.130 -2.377 1.00 41.19 99 THR A O 1
ATOM 767 N N . ASN A 1 100 ? -4.438 16.259 -3.620 1.00 48.78 100 ASN A N 1
ATOM 768 C CA . ASN A 1 100 ? -4.762 15.320 -2.536 1.00 48.78 100 ASN A CA 1
ATOM 769 C C . ASN A 1 100 ? -3.529 14.621 -1.929 1.00 48.78 100 ASN A C 1
ATOM 771 O O . ASN A 1 100 ? -3.625 13.590 -1.262 1.00 48.78 100 ASN A O 1
ATOM 775 N N . ASN A 1 101 ? -2.339 15.171 -2.149 1.00 51.06 101 ASN A N 1
ATOM 776 C CA . ASN A 1 101 ? -1.093 14.599 -1.665 1.00 51.06 101 ASN A CA 1
ATOM 777 C C . ASN A 1 101 ? -0.950 14.718 -0.133 1.00 51.06 101 ASN A C 1
ATOM 779 O O . ASN A 1 101 ? -0.855 15.818 0.414 1.00 51.06 101 ASN A O 1
ATOM 783 N N . VAL A 1 102 ? -0.853 13.575 0.556 1.00 56.69 102 VAL A N 1
ATOM 784 C CA . VAL A 1 102 ? -0.542 13.522 1.991 1.00 56.69 102 VAL A CA 1
ATOM 785 C C . VAL A 1 102 ? 0.921 13.202 2.228 1.00 56.69 102 VAL A C 1
ATOM 787 O O . VAL A 1 102 ? 1.437 12.152 1.844 1.00 56.69 102 VAL A O 1
ATOM 790 N N . VAL A 1 103 ? 1.579 14.095 2.967 1.00 56.78 103 VAL A N 1
ATOM 791 C CA . VAL A 1 103 ? 2.947 13.896 3.436 1.00 56.78 103 VAL A CA 1
ATOM 792 C C . VAL A 1 103 ? 2.925 13.001 4.672 1.00 56.78 103 VAL A C 1
ATOM 794 O O . VAL A 1 103 ? 2.813 13.480 5.796 1.00 56.78 103 VAL A O 1
ATOM 797 N N . THR A 1 104 ? 3.064 11.691 4.475 1.00 53.88 104 THR A N 1
ATOM 798 C CA . THR A 1 104 ? 3.227 10.739 5.587 1.00 53.88 104 THR A CA 1
ATOM 799 C C . THR A 1 104 ? 4.667 10.616 6.080 1.00 53.88 104 THR A C 1
ATOM 801 O O . THR A 1 104 ? 4.891 9.906 7.047 1.00 53.88 104 THR A O 1
ATOM 804 N N . GLY A 1 105 ? 5.639 11.276 5.435 1.00 55.28 105 GLY A N 1
ATOM 805 C CA . GLY A 1 105 ? 7.068 11.191 5.766 1.00 55.28 105 GLY A CA 1
ATOM 806 C C . GLY A 1 105 ? 7.671 9.806 5.473 1.00 55.28 105 GLY A C 1
ATOM 807 O O . GLY A 1 105 ? 7.360 8.820 6.124 1.00 55.28 105 GLY A O 1
ATOM 808 N N . GLY A 1 106 ? 8.567 9.694 4.491 1.00 62.03 106 GLY A N 1
ATOM 809 C CA . GLY A 1 106 ? 9.201 8.413 4.132 1.00 62.03 106 GLY A CA 1
ATOM 810 C C . GLY A 1 106 ? 8.374 7.520 3.190 1.00 62.03 106 GLY A C 1
ATOM 811 O O . GLY A 1 106 ? 7.252 7.847 2.814 1.00 62.03 106 GLY A O 1
ATOM 812 N N . GLY A 1 107 ? 8.968 6.401 2.754 1.00 72.75 107 GLY A N 1
ATOM 813 C CA . GLY A 1 107 ? 8.329 5.455 1.827 1.00 72.75 107 GLY A CA 1
ATOM 814 C C . GLY A 1 107 ? 7.232 4.631 2.504 1.00 72.75 107 GLY A C 1
ATOM 815 O O . GLY A 1 107 ? 7.432 4.129 3.609 1.00 72.75 107 GLY A O 1
ATOM 816 N N . VAL A 1 108 ? 6.081 4.477 1.849 1.00 80.00 108 VAL A N 1
ATOM 817 C CA . VAL A 1 108 ? 4.941 3.709 2.374 1.00 80.00 108 VAL A CA 1
ATOM 818 C C . VAL A 1 108 ? 5.073 2.233 1.993 1.00 80.00 108 VAL A C 1
ATOM 820 O O . VAL A 1 108 ? 5.007 1.903 0.811 1.00 80.00 108 VAL A O 1
ATOM 823 N N . TRP A 1 109 ? 5.246 1.358 2.992 1.00 84.69 109 TRP A N 1
ATOM 824 C CA . TRP A 1 109 ? 5.413 -0.100 2.851 1.00 84.69 109 TRP A CA 1
ATOM 825 C C . TRP A 1 109 ? 4.096 -0.876 2.900 1.00 84.69 109 TRP A C 1
ATOM 827 O O . TRP A 1 109 ? 3.949 -1.933 2.284 1.00 84.69 109 TRP A O 1
ATOM 837 N N . ARG A 1 110 ? 3.113 -0.367 3.650 1.00 88.69 110 ARG A N 1
ATOM 838 C CA . ARG A 1 110 ? 1.766 -0.950 3.735 1.00 88.69 110 ARG A CA 1
ATOM 839 C C . ARG A 1 110 ? 0.713 0.134 3.693 1.00 88.69 110 ARG A C 1
ATOM 841 O O . ARG A 1 110 ? 0.896 1.198 4.269 1.00 88.69 110 ARG A O 1
ATOM 848 N N . ILE A 1 111 ? -0.388 -0.195 3.028 1.00 88.69 111 ILE A N 1
ATOM 849 C CA . ILE A 1 111 ? -1.627 0.572 2.933 1.00 88.69 111 ILE A CA 1
ATOM 850 C C . ILE A 1 111 ? -2.752 -0.424 3.210 1.00 88.69 111 ILE A C 1
ATOM 852 O O . ILE A 1 111 ? -2.816 -1.476 2.562 1.00 88.69 111 ILE A O 1
ATOM 856 N N . LYS A 1 112 ? -3.617 -0.107 4.170 1.00 90.31 112 LYS A N 1
ATOM 857 C CA . LYS A 1 112 ? -4.793 -0.901 4.527 1.00 90.31 112 LYS A CA 1
ATOM 858 C C . LYS A 1 112 ? -5.999 0.011 4.684 1.00 90.31 112 LYS A C 1
ATOM 860 O O . LYS A 1 112 ? -6.022 0.857 5.573 1.00 90.31 112 LYS A O 1
ATOM 865 N N . PHE A 1 113 ? -7.002 -0.173 3.835 1.00 88.31 113 PHE A N 1
ATOM 866 C CA . PHE A 1 113 ? -8.298 0.479 4.006 1.00 88.31 113 PHE A CA 1
ATOM 867 C C . PHE A 1 113 ? -9.018 -0.091 5.224 1.00 88.31 113 PHE A C 1
ATOM 869 O O . PHE A 1 113 ? -8.939 -1.295 5.480 1.00 88.31 113 PHE A O 1
ATOM 876 N N . HIS A 1 114 ? -9.705 0.770 5.967 1.00 87.62 114 HIS A N 1
ATOM 877 C CA . HIS A 1 114 ? -10.551 0.339 7.066 1.00 87.62 114 HIS A CA 1
ATOM 878 C C . HIS A 1 114 ? -11.718 -0.505 6.522 1.00 87.62 114 HIS A C 1
ATOM 880 O O . HIS A 1 114 ? -12.332 -0.117 5.526 1.00 87.62 114 HIS A O 1
ATOM 886 N N . PRO A 1 115 ? -12.055 -1.643 7.153 1.00 84.81 115 PRO A N 1
ATOM 887 C CA . PRO A 1 115 ? -13.067 -2.570 6.637 1.00 84.81 115 PRO A CA 1
ATOM 888 C C . PRO A 1 115 ? -14.492 -1.996 6.607 1.00 84.81 115 PRO A C 1
ATOM 890 O O . PRO A 1 115 ? -15.312 -2.466 5.822 1.00 84.81 115 PRO A O 1
ATOM 893 N N . PHE A 1 116 ? -14.791 -1.001 7.451 1.00 81.75 116 PHE A N 1
ATOM 894 C CA . PHE A 1 116 ? -16.154 -0.470 7.632 1.00 81.75 116 PHE A CA 1
ATOM 895 C C . PHE A 1 116 ? -16.281 1.049 7.490 1.00 81.75 116 PHE A C 1
ATOM 897 O O . PHE A 1 116 ? -17.390 1.557 7.446 1.00 81.75 116 PHE A O 1
ATOM 904 N N . ALA A 1 117 ? -15.170 1.783 7.428 1.00 79.81 117 ALA A N 1
ATOM 905 C CA . ALA A 1 117 ? -15.180 3.244 7.440 1.00 79.81 117 ALA A CA 1
ATOM 906 C C . ALA A 1 117 ? -14.577 3.717 6.124 1.00 79.81 117 ALA A C 1
ATOM 908 O O . ALA A 1 117 ? -13.360 3.650 5.929 1.00 79.81 117 ALA A O 1
ATOM 909 N N . ALA A 1 118 ? -15.446 4.126 5.200 1.00 77.19 118 ALA A N 1
ATOM 910 C CA . ALA A 1 118 ? -15.023 4.619 3.899 1.00 77.19 118 ALA A CA 1
ATOM 911 C C . ALA A 1 118 ? -14.041 5.790 4.072 1.00 77.19 118 ALA A C 1
ATOM 913 O O . ALA A 1 118 ? -14.202 6.630 4.954 1.00 77.19 118 ALA A O 1
ATOM 914 N N . GLY A 1 119 ? -12.985 5.799 3.259 1.00 79.00 119 GLY A N 1
ATOM 915 C CA . GLY A 1 119 ? -11.950 6.832 3.297 1.00 79.00 119 GLY A CA 1
ATOM 916 C C . GLY A 1 119 ? -10.886 6.659 4.385 1.00 79.00 119 GLY A C 1
ATOM 917 O O . GLY A 1 119 ? -9.822 7.252 4.256 1.00 79.00 119 GLY A O 1
ATOM 918 N N . LEU A 1 120 ? -11.074 5.829 5.415 1.00 85.44 120 LEU A N 1
ATOM 919 C CA . LEU A 1 120 ? -10.044 5.649 6.442 1.00 85.44 120 LEU A CA 1
ATOM 920 C C . LEU A 1 120 ? -8.967 4.649 5.991 1.00 85.44 120 LEU A C 1
ATOM 922 O O . LEU A 1 120 ? -9.267 3.533 5.561 1.00 85.44 120 LEU A O 1
ATOM 926 N N . VAL A 1 121 ? -7.698 5.040 6.099 1.00 88.56 121 VAL A N 1
ATOM 927 C CA . VAL A 1 121 ? -6.547 4.264 5.621 1.00 88.56 121 VAL A CA 1
ATOM 928 C C . VAL A 1 121 ? -5.455 4.219 6.682 1.00 88.56 121 VAL A C 1
ATOM 930 O O . VAL A 1 121 ? -5.055 5.248 7.210 1.00 88.56 121 VAL A O 1
ATOM 933 N N . LEU A 1 122 ? -4.932 3.031 6.971 1.00 91.75 122 LEU A N 1
ATOM 934 C CA . LEU A 1 122 ? -3.749 2.828 7.802 1.00 91.75 122 LEU A CA 1
ATOM 935 C C . LEU A 1 122 ? -2.524 2.639 6.917 1.00 91.75 122 LEU A C 1
ATOM 937 O O . LEU A 1 122 ? -2.544 1.836 5.977 1.00 91.75 122 LEU A O 1
ATOM 941 N N . THR A 1 123 ? -1.441 3.332 7.254 1.00 91.25 123 THR A N 1
ATOM 942 C CA . THR A 1 123 ? -0.158 3.217 6.567 1.00 91.25 123 THR A CA 1
ATOM 943 C C . THR A 1 123 ? 0.960 2.784 7.500 1.00 91.25 123 THR A C 1
ATOM 945 O O . THR A 1 123 ? 1.029 3.219 8.647 1.00 91.25 123 THR A O 1
ATOM 948 N N . ALA A 1 124 ? 1.870 1.959 6.980 1.00 91.75 124 ALA A N 1
ATOM 949 C CA . ALA A 1 124 ? 3.189 1.727 7.566 1.00 91.75 124 ALA A CA 1
ATOM 950 C C . ALA A 1 124 ? 4.230 2.470 6.720 1.00 91.75 124 ALA A C 1
ATOM 952 O O . ALA A 1 124 ? 4.431 2.139 5.548 1.00 91.75 124 ALA A O 1
ATOM 953 N N . CYS A 1 125 ? 4.857 3.487 7.297 1.00 87.56 125 CYS A N 1
ATOM 954 C CA . CYS A 1 125 ? 5.811 4.377 6.649 1.00 87.56 125 CYS A CA 1
ATOM 955 C C . CYS A 1 125 ? 7.207 4.058 7.184 1.00 87.56 125 CYS A C 1
ATOM 957 O O . CYS A 1 125 ? 7.502 4.348 8.339 1.00 87.56 125 CYS A O 1
ATOM 959 N N . ILE A 1 126 ? 8.073 3.473 6.347 1.00 84.25 126 ILE A N 1
ATOM 960 C CA . ILE A 1 126 ? 9.335 2.812 6.743 1.00 84.25 126 ILE A CA 1
ATOM 961 C C . ILE A 1 126 ? 10.121 3.616 7.787 1.00 84.25 126 ILE A C 1
ATOM 963 O O . ILE A 1 126 ? 10.600 3.046 8.757 1.00 84.25 126 ILE A O 1
ATOM 967 N N . HIS A 1 127 ? 10.240 4.933 7.612 1.00 82.81 127 HIS A N 1
ATOM 968 C CA . HIS A 1 127 ? 11.030 5.803 8.491 1.00 82.81 127 HIS A CA 1
ATOM 969 C C . HIS A 1 127 ? 10.202 6.746 9.374 1.00 82.81 127 HIS A C 1
ATOM 971 O O . HIS A 1 127 ? 10.788 7.515 10.127 1.00 82.81 127 HIS A O 1
ATOM 977 N N . ASN A 1 128 ? 8.871 6.719 9.283 1.00 85.06 128 ASN A N 1
ATOM 978 C CA . ASN A 1 128 ? 7.996 7.659 9.995 1.00 85.06 128 ASN A CA 1
ATOM 979 C C . ASN A 1 128 ? 6.821 6.955 10.689 1.00 85.06 128 ASN A C 1
ATOM 981 O O . ASN A 1 128 ? 5.715 7.487 10.761 1.00 85.06 128 ASN A O 1
ATOM 985 N N . GLY A 1 129 ? 7.068 5.727 11.149 1.00 91.56 129 GLY A N 1
ATOM 986 C CA . GLY A 1 129 ? 6.115 4.933 11.914 1.00 91.56 129 GLY A CA 1
ATOM 987 C C . GLY A 1 129 ? 4.838 4.618 11.143 1.00 91.56 129 GLY A C 1
ATOM 988 O O . GLY A 1 129 ? 4.871 4.208 9.984 1.00 91.56 129 GLY A O 1
ATOM 989 N N . PHE A 1 130 ? 3.701 4.761 11.812 1.00 93.56 130 PHE A N 1
ATOM 990 C CA . PHE A 1 130 ? 2.393 4.438 11.256 1.00 93.56 130 PHE A CA 1
ATOM 991 C C . PHE A 1 130 ? 1.518 5.681 11.236 1.00 93.56 130 PHE A C 1
ATOM 993 O O . PHE A 1 130 ? 1.637 6.546 12.102 1.00 93.56 130 PHE A O 1
ATOM 1000 N N . SER A 1 131 ? 0.639 5.793 10.248 1.00 91.38 131 SER A N 1
ATOM 1001 C CA . SER A 1 131 ? -0.301 6.910 10.162 1.00 91.38 131 SER A CA 1
ATOM 1002 C C . SER A 1 131 ? -1.695 6.416 9.830 1.00 91.38 131 SER A C 1
ATOM 1004 O O . SER A 1 131 ? -1.866 5.480 9.053 1.00 91.38 131 SER A O 1
ATOM 1006 N N . ILE A 1 132 ? -2.692 7.069 10.413 1.00 90.50 132 ILE A N 1
ATOM 1007 C CA . ILE A 1 132 ? -4.081 6.942 10.001 1.00 90.50 132 ILE A CA 1
ATOM 1008 C C . ILE A 1 132 ? -4.399 8.164 9.154 1.00 90.50 132 ILE A C 1
ATOM 1010 O O . ILE A 1 132 ? -4.234 9.307 9.586 1.00 90.50 132 ILE A O 1
ATOM 1014 N N . VAL A 1 133 ? -4.822 7.909 7.927 1.00 86.81 133 VAL A N 1
ATOM 1015 C CA . VAL A 1 133 ? -5.131 8.903 6.911 1.00 86.81 133 VAL A CA 1
ATOM 1016 C C . VAL A 1 133 ? -6.626 8.865 6.644 1.00 86.81 133 VAL A C 1
ATOM 1018 O O . VAL A 1 133 ? -7.196 7.809 6.383 1.00 86.81 133 VAL A O 1
ATOM 1021 N N . ASN A 1 134 ? -7.253 10.031 6.697 1.00 83.88 134 ASN A N 1
ATOM 1022 C CA . ASN A 1 134 ? -8.556 10.248 6.099 1.00 83.88 134 ASN A CA 1
ATOM 1023 C C . ASN A 1 134 ? -8.336 10.569 4.617 1.00 83.88 134 ASN A C 1
ATOM 1025 O O . ASN A 1 134 ? -7.643 11.531 4.308 1.00 83.88 134 ASN A O 1
ATOM 1029 N N . ASN A 1 135 ? -8.884 9.750 3.730 1.00 76.38 135 ASN A N 1
ATOM 1030 C CA . ASN A 1 135 ? -8.804 9.835 2.276 1.00 76.38 135 ASN A CA 1
ATOM 1031 C C . ASN A 1 135 ? -10.207 10.032 1.676 1.00 76.38 135 ASN A C 1
ATOM 1033 O O . ASN A 1 135 ? -10.634 9.289 0.790 1.00 76.38 135 ASN A O 1
ATOM 1037 N N . ASN A 1 136 ? -10.945 11.008 2.203 1.00 74.00 136 ASN A N 1
ATOM 1038 C CA . ASN A 1 136 ? -12.188 11.482 1.601 1.00 74.00 136 ASN A CA 1
ATOM 1039 C C . ASN A 1 136 ? -11.876 12.390 0.401 1.00 74.00 136 ASN A C 1
ATOM 1041 O O . ASN A 1 136 ? -10.864 13.091 0.404 1.00 74.00 136 ASN A O 1
ATOM 1045 N N . GLU A 1 137 ? -12.753 12.366 -0.610 1.00 62.50 137 GLU A N 1
ATOM 1046 C CA . GLU A 1 137 ? -12.496 12.819 -1.990 1.00 62.50 137 GLU A CA 1
ATOM 1047 C C . GLU A 1 137 ? -11.898 14.230 -2.143 1.00 62.50 137 GLU A C 1
ATOM 1049 O O . GLU A 1 137 ? -11.148 14.446 -3.098 1.00 62.50 137 GLU A O 1
ATOM 1054 N N . ASP A 1 138 ? -12.141 15.126 -1.179 1.00 60.50 138 ASP A N 1
ATOM 1055 C CA . ASP A 1 138 ? -11.749 16.541 -1.235 1.00 60.50 138 ASP A CA 1
ATOM 1056 C C . ASP A 1 138 ? -10.693 16.966 -0.196 1.00 60.50 138 ASP A C 1
ATOM 1058 O O . ASP A 1 138 ? -10.251 18.115 -0.199 1.00 60.50 138 ASP A O 1
ATOM 1062 N N . ASN A 1 139 ? -10.304 16.093 0.743 1.00 64.56 139 ASN A N 1
ATOM 1063 C CA . ASN A 1 139 ? -9.348 16.463 1.791 1.00 64.56 139 ASN A CA 1
ATOM 1064 C C . ASN A 1 139 ? -8.640 15.236 2.364 1.00 64.56 139 ASN A C 1
ATOM 1066 O O . ASN A 1 139 ? -9.045 14.677 3.389 1.00 64.56 139 ASN A O 1
ATOM 1070 N N . THR A 1 140 ? -7.562 14.824 1.699 1.00 74.81 140 THR A N 1
ATOM 1071 C CA . THR A 1 140 ? -6.720 13.749 2.222 1.00 74.81 140 THR A CA 1
ATOM 1072 C C . THR A 1 140 ? -5.825 14.310 3.334 1.00 74.81 140 THR A C 1
ATOM 1074 O O . THR A 1 140 ? -5.068 15.253 3.111 1.00 74.81 140 THR A O 1
ATOM 1077 N N . LYS A 1 141 ? -5.906 13.762 4.554 1.00 83.25 141 LYS A N 1
ATOM 1078 C CA . LYS A 1 141 ? -5.194 14.283 5.734 1.00 83.25 141 LYS A CA 1
ATOM 1079 C C . LYS A 1 141 ? -4.765 13.171 6.692 1.00 83.25 141 LYS A C 1
ATOM 1081 O O . LYS A 1 141 ? -5.549 12.276 6.995 1.00 83.25 141 LYS A O 1
ATOM 1086 N N . VAL A 1 142 ? -3.552 13.271 7.248 1.00 85.00 142 VAL A N 1
ATOM 1087 C CA . VAL A 1 142 ? -3.151 12.467 8.419 1.00 85.00 142 VAL A CA 1
ATOM 1088 C C . VAL A 1 142 ? -3.955 12.922 9.635 1.00 85.00 142 VAL A C 1
ATOM 1090 O O . VAL A 1 142 ? -3.859 14.082 10.043 1.00 85.00 142 VAL A O 1
ATOM 1093 N N . ILE A 1 143 ? -4.743 12.018 10.209 1.00 87.50 143 ILE A N 1
ATOM 1094 C CA . ILE A 1 143 ? -5.527 12.287 11.419 1.00 87.50 143 ILE A CA 1
ATOM 1095 C C . ILE A 1 143 ? -4.833 11.779 12.681 1.00 87.50 143 ILE A C 1
ATOM 1097 O O . ILE A 1 143 ? -5.040 12.354 13.740 1.00 87.50 143 ILE A O 1
ATOM 1101 N N . GLU A 1 144 ? -3.970 10.766 12.568 1.00 89.94 144 GLU A N 1
ATOM 1102 C CA . GLU A 1 144 ? -3.213 10.239 13.704 1.00 89.94 144 GLU A CA 1
ATOM 1103 C C . GLU A 1 144 ? -1.874 9.643 13.262 1.00 89.94 144 GLU A C 1
ATOM 1105 O O . GLU A 1 144 ? -1.763 9.095 12.164 1.00 89.94 144 GLU A O 1
ATOM 1110 N N . THR A 1 145 ? -0.864 9.717 14.130 1.00 91.62 145 THR A N 1
ATOM 1111 C CA . THR A 1 145 ? 0.448 9.086 13.929 1.00 91.62 145 THR A CA 1
ATOM 1112 C C . THR A 1 145 ? 0.822 8.219 15.120 1.00 91.62 145 THR A C 1
ATOM 1114 O O . THR A 1 145 ? 0.706 8.656 16.264 1.00 91.62 145 THR A O 1
ATOM 1117 N N . TYR A 1 146 ? 1.373 7.040 14.854 1.00 92.94 146 TYR A N 1
ATOM 1118 C CA . TYR A 1 146 ? 1.830 6.103 15.869 1.00 92.94 146 TYR A CA 1
ATOM 1119 C C . TYR A 1 146 ? 3.318 5.779 15.684 1.00 92.94 146 TYR A C 1
ATOM 1121 O O . TYR A 1 146 ? 3.714 5.072 14.759 1.00 92.94 146 TYR A O 1
ATOM 1129 N N . ASN A 1 147 ? 4.143 6.286 16.606 1.00 93.00 147 ASN A N 1
ATOM 1130 C CA . ASN A 1 147 ? 5.612 6.236 16.552 1.00 93.00 147 ASN A CA 1
ATOM 1131 C C . ASN A 1 147 ? 6.221 5.534 17.779 1.00 93.00 147 ASN A C 1
ATOM 1133 O O . ASN A 1 147 ? 7.233 5.967 18.321 1.00 93.00 147 ASN A O 1
ATOM 1137 N N . LYS A 1 148 ? 5.573 4.476 18.284 1.00 93.62 148 LYS A N 1
ATOM 1138 C CA . LYS A 1 148 ? 6.075 3.708 19.444 1.00 93.62 148 LYS A CA 1
ATOM 1139 C C . LYS A 1 148 ? 7.021 2.563 19.062 1.00 93.62 148 LYS A C 1
ATOM 1141 O O . LYS A 1 148 ? 7.513 1.862 19.942 1.00 93.62 148 LYS A O 1
ATOM 1146 N N . HIS A 1 149 ? 7.229 2.335 17.772 1.00 92.00 149 HIS A N 1
ATOM 1147 C CA . HIS A 1 149 ? 8.228 1.397 17.272 1.00 92.00 149 HIS A CA 1
ATOM 1148 C C . HIS A 1 149 ? 9.556 2.131 17.075 1.00 92.00 149 HIS A C 1
ATOM 1150 O O . HIS A 1 149 ? 9.557 3.290 16.666 1.00 92.00 149 HIS A O 1
ATOM 1156 N N . GLU A 1 150 ? 10.671 1.464 17.365 1.00 89.56 150 GLU A N 1
ATOM 1157 C CA . GLU A 1 150 ? 12.019 2.056 17.277 1.00 89.56 150 GLU A CA 1
ATOM 1158 C C . GLU A 1 150 ? 12.717 1.690 15.958 1.00 89.56 150 GLU A C 1
ATOM 1160 O O . GLU A 1 150 ? 13.856 2.074 15.699 1.00 89.56 150 GLU A O 1
ATOM 1165 N N . SER A 1 151 ? 12.025 0.928 15.108 1.00 91.94 151 SER A N 1
ATOM 1166 C CA . SER A 1 151 ? 12.529 0.397 13.849 1.00 91.94 151 SER A CA 1
ATOM 1167 C C . SER A 1 151 ? 11.581 0.669 12.676 1.00 91.94 151 SER A C 1
ATOM 1169 O O . SER A 1 151 ? 10.581 1.373 12.806 1.00 91.94 151 SER A O 1
ATOM 1171 N N . PHE A 1 152 ? 11.894 0.100 11.509 1.00 91.19 152 PHE A N 1
ATOM 1172 C CA . PHE A 1 152 ? 11.126 0.290 10.290 1.00 91.19 152 PHE A CA 1
ATOM 1173 C C . PHE A 1 152 ? 9.707 -0.243 10.429 1.00 91.19 152 PHE A C 1
ATOM 1175 O O . PHE A 1 152 ? 9.514 -1.437 10.667 1.00 91.19 152 PHE A O 1
ATOM 1182 N N . ALA A 1 153 ? 8.727 0.637 10.233 1.00 92.44 153 ALA A N 1
ATOM 1183 C CA . ALA A 1 153 ? 7.323 0.263 10.171 1.00 92.44 153 ALA A CA 1
ATOM 1184 C C . ALA A 1 153 ? 7.080 -0.631 8.949 1.00 92.44 153 ALA A C 1
ATOM 1186 O O . ALA A 1 153 ? 7.348 -0.223 7.817 1.00 92.44 153 ALA A O 1
ATOM 1187 N N . TYR A 1 154 ? 6.592 -1.853 9.178 1.00 91.31 154 TYR A N 1
ATOM 1188 C CA . TYR A 1 154 ? 6.605 -2.903 8.156 1.00 91.31 154 TYR A CA 1
ATOM 1189 C C . TYR A 1 154 ? 5.254 -3.590 7.954 1.00 91.31 154 TYR A C 1
ATOM 1191 O O . TYR A 1 154 ? 4.838 -3.813 6.819 1.00 91.31 154 TYR A O 1
ATOM 1199 N N . GLY A 1 155 ? 4.554 -3.948 9.031 1.00 93.88 155 GLY A N 1
ATOM 1200 C CA . GLY A 1 155 ? 3.236 -4.585 8.969 1.00 93.88 155 GLY A CA 1
ATOM 1201 C C . GLY A 1 155 ? 2.179 -3.733 9.647 1.00 93.88 155 GLY A C 1
ATOM 1202 O O . GLY A 1 155 ? 2.444 -3.126 10.680 1.00 93.88 155 GLY A O 1
ATOM 1203 N N . ALA A 1 156 ? 0.991 -3.687 9.057 1.00 95.31 156 ALA A N 1
ATOM 1204 C CA . ALA A 1 156 ? -0.140 -2.915 9.545 1.00 95.31 156 ALA A CA 1
ATOM 1205 C C . ALA A 1 156 ? -1.439 -3.620 9.146 1.00 95.31 156 ALA A C 1
ATOM 1207 O O . ALA A 1 156 ? -1.554 -4.054 7.995 1.00 95.31 156 ALA A O 1
ATOM 1208 N N . ASP A 1 157 ? -2.391 -3.730 10.071 1.00 95.25 157 ASP A N 1
ATOM 1209 C CA . ASP A 1 157 ? -3.748 -4.181 9.768 1.00 95.25 157 ASP A CA 1
ATOM 1210 C C . ASP A 1 157 ? -4.792 -3.651 10.751 1.00 95.25 157 ASP A C 1
ATOM 1212 O O . ASP A 1 157 ? -4.488 -3.319 11.901 1.00 95.25 157 ASP A O 1
ATOM 1216 N N . TRP A 1 158 ? -6.031 -3.620 10.273 1.00 93.25 158 TRP A N 1
ATOM 1217 C CA . TR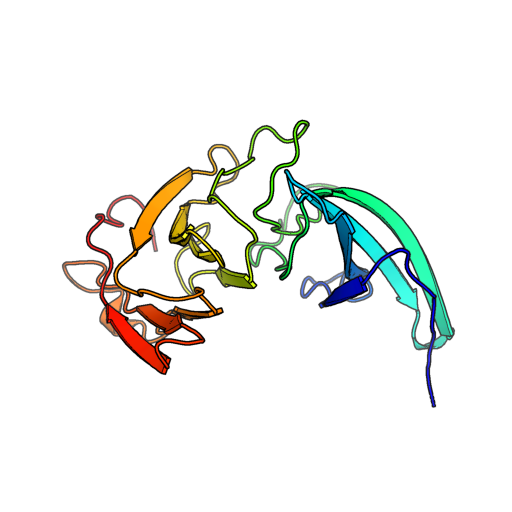P A 1 158 ? -7.210 -3.326 11.076 1.00 93.25 158 TRP A CA 1
ATOM 1218 C C . TRP A 1 158 ? -7.822 -4.624 11.592 1.00 93.25 158 TRP A C 1
ATOM 1220 O O . TRP A 1 158 ? -7.918 -5.610 10.860 1.00 93.25 158 TRP A O 1
ATOM 1230 N N . HIS A 1 159 ? -8.292 -4.621 12.834 1.00 90.50 159 HIS A N 1
ATOM 1231 C CA . HIS A 1 159 ? -9.202 -5.662 13.291 1.00 90.50 159 HIS A CA 1
ATOM 1232 C C . HIS A 1 159 ? -10.550 -5.537 12.564 1.00 90.50 159 HIS A C 1
ATOM 1234 O O . HIS A 1 159 ? -10.978 -4.433 12.239 1.00 90.50 159 HIS A O 1
ATOM 1240 N N . THR A 1 160 ? -11.216 -6.661 12.290 1.00 83.81 160 THR A N 1
ATOM 1241 C CA . THR A 1 160 ? -12.422 -6.707 11.439 1.00 83.81 160 THR A CA 1
ATOM 1242 C C . THR A 1 160 ? -13.699 -7.087 12.190 1.00 83.81 160 THR A C 1
ATOM 1244 O O . THR A 1 160 ? -14.728 -7.331 11.565 1.00 83.81 160 THR A O 1
ATOM 1247 N N . ASP A 1 161 ? -13.657 -7.199 13.516 1.00 80.75 161 ASP A N 1
ATOM 1248 C CA . ASP A 1 161 ? -14.852 -7.502 14.311 1.00 80.75 161 ASP A CA 1
ATOM 1249 C C . ASP A 1 161 ? -15.703 -6.247 14.527 1.00 80.75 161 ASP A C 1
ATOM 1251 O O . ASP A 1 161 ? -15.318 -5.347 15.275 1.00 80.75 161 ASP A O 1
ATOM 1255 N N . LYS A 1 162 ? -16.886 -6.233 13.898 1.00 68.00 162 LYS A N 1
ATOM 1256 C CA . LYS A 1 162 ? -17.889 -5.159 13.975 1.00 68.00 162 LYS A CA 1
ATOM 1257 C C . LYS A 1 162 ? -18.252 -4.757 15.404 1.00 68.00 162 LYS A C 1
ATOM 1259 O O . LYS A 1 162 ? -18.479 -3.576 15.645 1.00 68.00 162 LYS A O 1
ATOM 1264 N N . SER A 1 163 ? -18.256 -5.694 16.354 1.00 68.88 163 SER A N 1
ATOM 1265 C CA . SER A 1 163 ? -18.644 -5.415 17.743 1.00 68.88 163 SER A CA 1
ATOM 1266 C C . SER A 1 163 ? -17.718 -4.411 18.439 1.00 68.88 163 SER A C 1
ATOM 1268 O O . SER A 1 163 ? -18.160 -3.660 19.306 1.00 68.88 163 SER A O 1
ATOM 1270 N N . LEU A 1 164 ? -16.450 -4.339 18.019 1.00 62.34 164 LEU A N 1
ATOM 1271 C CA . LEU A 1 164 ? -15.482 -3.361 18.519 1.00 62.34 164 LEU A CA 1
ATOM 1272 C C . LEU A 1 164 ? -15.610 -1.989 17.837 1.00 62.34 164 LEU A C 1
ATOM 1274 O O . LEU A 1 164 ? -15.060 -1.009 18.340 1.00 62.34 164 LEU A O 1
ATOM 1278 N N . HIS A 1 165 ? -16.353 -1.906 16.728 1.00 60.19 165 HIS A N 1
ATOM 1279 C CA . HIS A 1 165 ? -16.598 -0.668 15.987 1.00 60.19 165 HIS A CA 1
ATOM 1280 C C . HIS A 1 165 ? -17.939 0.004 16.346 1.00 60.19 165 HIS A C 1
ATOM 1282 O O . HIS A 1 165 ? -18.071 1.200 16.121 1.00 60.19 165 HIS A O 1
ATOM 1288 N N . GLU A 1 166 ? -18.906 -0.716 16.935 1.00 53.72 166 GLU A N 1
ATOM 1289 C CA . GLU A 1 166 ? -20.266 -0.219 17.255 1.00 53.72 166 GLU A CA 1
ATOM 1290 C C . GLU A 1 166 ? -20.450 0.270 18.723 1.00 53.72 166 GLU A C 1
ATOM 1292 O O . GLU A 1 166 ? -21.572 0.447 19.201 1.00 53.72 166 GLU A O 1
ATOM 1297 N N . GLY A 1 167 ? -19.364 0.501 19.476 1.00 49.31 167 GLY A N 1
ATOM 1298 C CA . GLY A 1 167 ? -19.396 0.922 20.890 1.00 49.31 167 GLY A CA 1
ATOM 1299 C C . GLY A 1 167 ? -19.286 2.440 21.144 1.00 49.31 167 GLY A C 1
ATOM 1300 O O . GLY A 1 167 ? -18.854 3.202 20.291 1.00 49.31 167 GLY A O 1
ATOM 1301 N N . LYS A 1 168 ? -19.601 2.893 22.377 1.00 47.72 168 LYS A N 1
ATOM 1302 C CA . LYS A 1 168 ? -19.557 4.310 22.857 1.00 47.72 168 LYS A CA 1
ATOM 1303 C C . LYS A 1 168 ? -18.211 5.047 22.691 1.00 47.72 168 LYS A C 1
ATOM 1305 O O . LYS A 1 168 ? -18.128 6.242 22.960 1.00 47.72 168 LYS A O 1
ATOM 1310 N N . ARG A 1 169 ? -17.163 4.339 22.287 1.00 51.88 169 ARG A N 1
ATOM 1311 C CA . ARG A 1 169 ? -15.936 4.866 21.692 1.00 51.88 169 ARG A CA 1
ATOM 1312 C C . ARG A 1 169 ? -15.745 4.012 20.447 1.00 51.88 169 ARG A C 1
ATOM 1314 O O . ARG A 1 169 ? -15.748 2.795 20.600 1.00 51.88 169 ARG A O 1
ATOM 1321 N N . ASN A 1 170 ? -15.601 4.605 19.267 1.00 55.06 170 ASN A N 1
ATOM 1322 C CA . ASN A 1 170 ? -15.290 3.898 18.020 1.00 55.06 170 ASN A CA 1
ATOM 1323 C C . ASN A 1 170 ? -13.875 3.276 18.110 1.00 55.06 170 ASN A C 1
ATOM 1325 O O . ASN A 1 170 ? -12.929 3.724 17.460 1.00 55.06 170 ASN A O 1
ATOM 1329 N N . SER A 1 171 ? -13.697 2.288 18.990 1.00 60.81 171 SER A N 1
ATOM 1330 C CA . SER A 1 171 ? -12.425 1.679 19.367 1.00 60.81 171 SER A CA 1
ATOM 1331 C C . SER A 1 171 ? -11.985 0.704 18.290 1.00 60.81 171 SER A C 1
ATOM 1333 O O . SER A 1 171 ? -12.106 -0.511 18.412 1.00 60.81 171 SER A O 1
ATOM 1335 N N . THR A 1 172 ? -11.480 1.254 17.198 1.00 78.12 172 THR A N 1
ATOM 1336 C CA . THR A 1 172 ? -10.892 0.453 16.136 1.00 78.12 172 THR A CA 1
ATOM 1337 C C . THR A 1 172 ? -9.571 -0.128 16.627 1.00 78.12 172 THR A C 1
ATOM 1339 O O . THR A 1 172 ? -8.647 0.610 16.947 1.00 78.12 172 THR A O 1
ATOM 1342 N N . LEU A 1 173 ? -9.458 -1.450 16.701 1.00 89.56 173 LEU A N 1
ATOM 1343 C CA . LEU A 1 173 ? -8.217 -2.095 17.120 1.00 89.56 173 LEU A CA 1
ATOM 1344 C C . LEU A 1 173 ? -7.253 -2.192 15.930 1.00 89.56 173 LEU A C 1
ATOM 1346 O O . LEU A 1 173 ? -7.630 -2.632 14.842 1.00 89.56 173 LEU A O 1
ATOM 1350 N N . VAL A 1 174 ? -6.002 -1.796 16.145 1.00 93.88 174 VAL A N 1
ATOM 1351 C CA . VAL A 1 174 ? -4.944 -1.780 15.133 1.00 93.88 174 VAL A CA 1
ATOM 1352 C C . VAL A 1 174 ? -3.814 -2.705 15.558 1.00 93.88 174 VAL A C 1
ATOM 1354 O O . VAL A 1 174 ? -3.392 -2.677 16.713 1.00 93.88 174 VAL A O 1
ATOM 1357 N N . ALA A 1 175 ? -3.291 -3.489 14.617 1.00 96.75 175 ALA A N 1
ATOM 1358 C CA . ALA A 1 175 ? -2.064 -4.256 14.794 1.00 96.75 175 ALA A CA 1
ATOM 1359 C C . ALA A 1 175 ? -0.947 -3.679 13.916 1.00 96.75 175 ALA A C 1
ATOM 1361 O O . ALA A 1 175 ? -1.121 -3.503 12.709 1.00 96.75 175 ALA A O 1
ATOM 1362 N N . THR A 1 176 ? 0.215 -3.413 14.511 1.00 97.25 176 THR A N 1
ATOM 1363 C CA . THR A 1 176 ? 1.403 -2.906 13.813 1.00 97.25 176 THR A CA 1
ATOM 1364 C C . THR A 1 176 ? 2.645 -3.693 14.193 1.00 97.25 176 THR A C 1
ATOM 1366 O O . THR A 1 176 ? 2.822 -4.070 15.350 1.00 97.25 176 THR A O 1
ATOM 1369 N N . CYS A 1 177 ? 3.540 -3.930 13.237 1.00 96.81 177 CYS A N 1
ATOM 1370 C CA . CYS A 1 177 ? 4.834 -4.540 13.516 1.00 96.81 177 CYS A CA 1
ATOM 1371 C C . CYS A 1 177 ? 5.980 -3.856 12.781 1.00 96.81 177 CYS A C 1
ATOM 1373 O O . CYS A 1 177 ? 5.816 -3.283 11.695 1.00 96.81 177 CYS A O 1
ATOM 1375 N N . SER A 1 178 ? 7.153 -3.938 13.389 1.00 95.56 178 SER A N 1
ATOM 1376 C CA . SER A 1 178 ? 8.379 -3.316 12.905 1.00 95.56 178 SER A CA 1
ATOM 1377 C C . SER A 1 178 ? 9.518 -4.321 12.789 1.00 95.56 178 SER A C 1
ATOM 1379 O O . SER A 1 178 ? 9.529 -5.370 13.436 1.00 95.56 178 SER A O 1
ATOM 1381 N N . PHE A 1 179 ? 10.438 -4.027 11.871 1.00 92.69 179 PHE A N 1
ATOM 1382 C CA . PHE A 1 179 ? 11.337 -5.039 11.322 1.00 92.69 179 PHE A CA 1
ATOM 1383 C C . PHE A 1 179 ? 12.491 -5.424 12.265 1.00 92.69 179 PHE A C 1
ATOM 1385 O O . PHE A 1 179 ? 12.583 -6.582 12.667 1.00 92.69 179 PHE A O 1
ATOM 1392 N N . TYR A 1 180 ? 13.377 -4.491 12.641 1.00 94.50 180 TYR A N 1
ATOM 1393 C CA . TYR A 1 180 ? 14.598 -4.835 13.396 1.00 94.50 180 TYR A CA 1
ATOM 1394 C C . TYR A 1 180 ? 14.383 -4.978 14.903 1.00 94.50 180 TYR A C 1
ATOM 1396 O O . TYR A 1 180 ? 15.030 -5.811 15.535 1.00 94.50 180 TYR A O 1
ATOM 1404 N N . ASP A 1 181 ? 13.473 -4.199 15.487 1.00 94.00 181 ASP A N 1
ATOM 1405 C CA . ASP A 1 181 ? 13.108 -4.340 16.904 1.00 94.00 181 ASP A CA 1
ATOM 1406 C C . ASP A 1 181 ? 12.232 -5.585 17.152 1.00 94.00 181 ASP A C 1
ATOM 1408 O O . ASP A 1 181 ? 12.055 -5.988 18.301 1.00 94.00 181 ASP A O 1
ATOM 1412 N N . ARG A 1 182 ? 11.748 -6.243 16.080 1.00 95.50 182 ARG A N 1
ATOM 1413 C CA . ARG A 1 182 ? 10.930 -7.469 16.102 1.00 95.50 182 ARG A CA 1
ATOM 1414 C C . ARG A 1 182 ? 9.667 -7.310 16.949 1.00 95.50 182 ARG A C 1
ATOM 1416 O O . ARG A 1 182 ? 9.190 -8.271 17.553 1.00 95.50 182 ARG A O 1
ATOM 1423 N N . LEU A 1 183 ? 9.143 -6.089 17.022 1.00 97.19 183 LEU A N 1
ATOM 1424 C CA . LEU A 1 183 ? 8.079 -5.741 17.949 1.00 97.19 183 LEU A CA 1
ATOM 1425 C C . LEU A 1 183 ? 6.722 -5.716 17.244 1.00 97.19 183 LEU A C 1
ATOM 1427 O O . LEU A 1 183 ? 6.522 -4.977 16.282 1.00 97.19 183 LEU A O 1
ATOM 1431 N N . LEU A 1 184 ? 5.776 -6.498 17.764 1.00 97.31 184 LEU A N 1
ATOM 1432 C CA . LEU A 1 184 ? 4.351 -6.414 17.443 1.00 97.31 184 LEU A CA 1
ATOM 1433 C C . LEU A 1 184 ? 3.661 -5.570 18.516 1.00 97.31 184 LEU A C 1
ATOM 1435 O O . LEU A 1 184 ? 3.872 -5.783 19.710 1.00 97.31 184 LEU A O 1
ATOM 1439 N N . ARG A 1 185 ? 2.814 -4.634 18.099 1.00 97.00 185 ARG A N 1
ATOM 1440 C CA . ARG A 1 185 ? 1.978 -3.837 18.993 1.00 97.00 185 ARG A CA 1
ATOM 1441 C C . ARG A 1 185 ? 0.531 -3.903 18.542 1.00 97.00 185 ARG A C 1
ATOM 1443 O O . ARG A 1 185 ? 0.237 -3.897 17.350 1.00 97.00 185 ARG A O 1
ATOM 1450 N N . ILE A 1 186 ? -0.357 -3.941 19.525 1.00 95.38 186 ILE A N 1
ATOM 1451 C CA . ILE A 1 186 ? -1.794 -3.795 19.340 1.00 95.38 186 ILE A CA 1
ATOM 1452 C C . ILE A 1 186 ? -2.200 -2.533 20.092 1.00 95.38 186 ILE A C 1
ATOM 1454 O O . ILE A 1 186 ? -1.802 -2.349 21.244 1.00 95.38 186 ILE A O 1
ATOM 1458 N N . TRP A 1 187 ? -2.934 -1.644 19.438 1.00 93.19 187 TRP A N 1
ATOM 1459 C CA . TRP A 1 187 ? -3.314 -0.355 20.003 1.00 93.19 187 TRP A CA 1
ATOM 1460 C C . TRP A 1 187 ? -4.674 0.094 19.478 1.00 93.19 187 TRP A C 1
ATOM 1462 O O . TRP A 1 187 ? -5.197 -0.450 18.509 1.00 93.19 187 TRP A O 1
ATOM 1472 N N . THR A 1 188 ? -5.277 1.054 20.170 1.00 89.50 188 THR A N 1
ATOM 1473 C CA . THR A 1 188 ? -6.519 1.707 19.749 1.00 89.50 188 THR A CA 1
ATOM 1474 C C . THR A 1 188 ? -6.190 3.167 19.457 1.00 89.50 188 THR A C 1
ATOM 1476 O O . THR A 1 188 ? -5.527 3.777 20.299 1.00 89.50 188 THR A O 1
ATOM 1479 N N . PRO A 1 189 ? -6.602 3.720 18.307 1.00 87.31 189 PRO A N 1
ATOM 1480 C CA . PRO A 1 189 ? -6.423 5.129 18.004 1.00 87.31 189 PRO A CA 1
ATOM 1481 C C . PRO A 1 189 ? -7.116 6.015 19.035 1.00 87.31 189 PRO A C 1
ATOM 1483 O O . PRO A 1 189 ? -8.215 5.696 19.496 1.00 87.31 189 PRO A O 1
ATOM 1486 N N . GLU A 1 190 ? -6.466 7.113 19.407 1.00 78.06 190 GLU A N 1
ATOM 1487 C CA . GLU A 1 190 ? -7.002 8.066 20.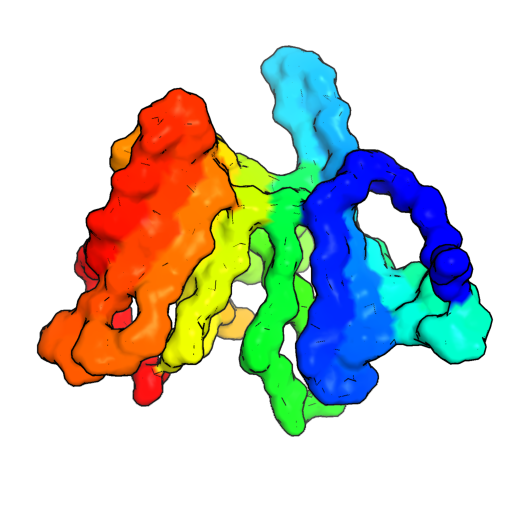388 1.00 78.06 190 GLU A CA 1
ATOM 1488 C C . GLU A 1 190 ? -7.890 9.131 19.737 1.00 78.06 190 GLU A C 1
ATOM 1490 O O . GLU A 1 190 ? -8.758 9.704 20.397 1.00 78.06 190 GLU A O 1
ATOM 1495 N N . SER A 1 191 ? -7.689 9.400 18.445 1.00 68.25 191 SER A N 1
ATOM 1496 C CA . SER A 1 191 ? -8.451 10.405 17.712 1.00 68.25 191 SER A CA 1
ATOM 1497 C C . SER A 1 191 ? -9.891 9.944 17.553 1.00 68.25 191 SER A C 1
ATOM 1499 O O . SER A 1 191 ? -10.162 8.891 16.968 1.00 68.25 191 SER A O 1
ATOM 1501 N N . ASP A 1 192 ? -10.823 10.760 18.046 1.00 55.44 192 ASP A N 1
ATOM 1502 C CA . ASP A 1 192 ? -12.249 10.522 17.891 1.00 55.44 192 ASP A CA 1
ATOM 1503 C C . ASP A 1 192 ? -12.583 10.363 16.406 1.00 55.44 192 ASP A C 1
ATOM 1505 O O . ASP A 1 192 ? -12.612 11.314 15.625 1.00 55.44 192 ASP A O 1
ATOM 1509 N N . SER A 1 193 ? -12.930 9.140 16.020 1.00 51.44 193 SER A N 1
ATOM 1510 C CA . SER A 1 193 ? -13.550 8.842 14.732 1.00 51.44 193 SER A CA 1
ATOM 1511 C C . SER A 1 193 ? -15.019 9.312 14.684 1.00 51.44 193 SER A C 1
ATOM 1513 O O . SER A 1 193 ? -15.792 8.866 13.843 1.00 51.44 193 SER A O 1
ATOM 1515 N N . GLN A 1 194 ? -15.417 10.241 15.565 1.00 44.16 194 GLN A N 1
ATOM 1516 C CA . GLN A 1 194 ? -16.788 10.738 15.751 1.00 44.16 194 GLN A CA 1
ATOM 1517 C C . GLN A 1 194 ? -17.361 11.509 14.545 1.00 44.16 194 GLN A C 1
ATOM 1519 O O . GLN A 1 194 ? -18.525 11.894 14.569 1.00 44.16 194 GLN A O 1
ATOM 1524 N N . GLY A 1 195 ? -16.585 11.721 13.480 1.00 45.03 195 GLY A N 1
ATOM 1525 C CA . GLY A 1 195 ? -17.074 12.283 12.215 1.00 45.03 195 GLY A CA 1
ATOM 1526 C C . GLY A 1 195 ? -17.364 11.252 11.122 1.00 45.03 195 GLY A C 1
ATOM 1527 O O . GLY A 1 195 ? -17.832 11.630 10.051 1.00 45.03 195 GLY A O 1
ATOM 1528 N N . PHE A 1 196 ? -17.062 9.971 11.345 1.00 48.12 196 PHE A N 1
ATOM 1529 C CA . PHE A 1 196 ? -17.198 8.941 10.320 1.00 48.12 196 PHE A CA 1
ATOM 1530 C C . PHE A 1 196 ? -18.509 8.197 10.553 1.00 48.12 196 PHE A C 1
ATOM 1532 O O . PHE A 1 196 ? -18.596 7.334 11.424 1.00 48.12 196 PHE A O 1
ATOM 1539 N N . ALA A 1 197 ? -19.544 8.586 9.807 1.00 35.47 197 ALA A N 1
ATOM 1540 C CA . ALA A 1 197 ? -20.753 7.785 9.704 1.00 35.47 197 ALA A CA 1
ATOM 1541 C C . ALA A 1 197 ? -20.352 6.400 9.172 1.00 35.47 197 ALA A C 1
ATOM 1543 O O . ALA A 1 197 ? -19.831 6.286 8.060 1.00 35.47 197 ALA A O 1
ATOM 1544 N N . ILE A 1 198 ? -20.522 5.393 10.025 1.00 38.62 198 ILE A N 1
ATOM 1545 C CA . ILE A 1 198 ? -20.515 3.976 9.661 1.00 38.62 198 ILE A CA 1
ATOM 1546 C C . ILE A 1 198 ? -21.871 3.649 9.037 1.00 38.62 198 ILE A C 1
ATOM 1548 O O . ILE A 1 198 ? -22.880 4.191 9.548 1.00 38.62 198 ILE A O 1
#

Sequence (198 aa):
MDVARCNLEGNVDAVEFCPHNGCRHVLTALTYILQEGDRPSRAGRISLFNVGAELGRLDLFQRIETTGIFNTKWNPVGDSNTKAHTMRVCCIAKNPNDTNNVVTGGGVWRIKFHPFAAGLVLTACIHNGFSIVNNNEDNTKVIETYNKHESFAYGADWHTDKSLHEGKRNSTLVATCSFYDRLLRIWTPESDSQGFAI

pLDDT: mean 78.52, std 17.75, range [30.41, 97.31]